Protein AF-A0A849VDN9-F1 (afdb_monomer_lite)

Structure (mmCIF, N/CA/C/O backbone):
data_AF-A0A849VDN9-F1
#
_entry.id   AF-A0A849VDN9-F1
#
loop_
_atom_site.group_PDB
_atom_site.id
_atom_site.type_symbol
_atom_site.label_atom_id
_atom_site.label_alt_id
_atom_site.label_comp_id
_atom_site.label_asym_id
_atom_site.label_entity_id
_atom_site.label_seq_id
_atom_site.pdbx_PDB_ins_code
_atom_site.Cartn_x
_atom_site.Cartn_y
_atom_site.Cartn_z
_atom_site.occupancy
_atom_site.B_iso_or_equiv
_atom_site.auth_seq_id
_atom_site.auth_comp_id
_atom_site.auth_asym_id
_atom_site.auth_atom_id
_atom_site.pdbx_PDB_model_num
ATOM 1 N N . MET A 1 1 ? 54.327 -47.407 23.968 1.00 42.59 1 MET A N 1
ATOM 2 C CA . MET A 1 1 ? 54.719 -46.333 23.031 1.00 42.59 1 MET A CA 1
ATOM 3 C C . MET A 1 1 ? 53.470 -45.973 22.229 1.00 42.59 1 MET A C 1
ATOM 5 O O . MET A 1 1 ? 53.113 -46.709 21.326 1.00 42.59 1 MET A O 1
ATOM 9 N N . ASN A 1 2 ? 52.718 -44.958 22.672 1.00 39.94 2 ASN A N 1
ATOM 10 C CA . ASN A 1 2 ? 51.390 -44.615 22.137 1.00 39.94 2 ASN A CA 1
ATOM 11 C C . ASN A 1 2 ? 51.503 -43.419 21.188 1.00 39.94 2 ASN A C 1
ATOM 13 O O . ASN A 1 2 ? 51.846 -42.321 21.622 1.00 39.94 2 ASN A O 1
ATOM 17 N N . ILE A 1 3 ? 51.208 -43.637 19.907 1.00 46.94 3 ILE A N 1
ATOM 18 C CA . ILE A 1 3 ? 51.196 -42.599 18.874 1.00 46.94 3 ILE A CA 1
ATOM 19 C C . ILE A 1 3 ? 49.812 -41.941 18.884 1.00 46.94 3 ILE A C 1
ATOM 21 O O . ILE A 1 3 ? 48.815 -42.566 18.531 1.00 46.94 3 ILE A O 1
ATOM 25 N N . ARG A 1 4 ? 49.747 -40.677 19.315 1.00 49.25 4 ARG A N 1
ATOM 26 C CA . ARG A 1 4 ? 48.563 -39.824 19.158 1.00 49.25 4 ARG A CA 1
ATOM 27 C C . ARG A 1 4 ? 48.508 -39.333 17.709 1.00 49.25 4 ARG A C 1
ATOM 29 O O . ARG A 1 4 ? 49.384 -38.583 17.291 1.00 49.25 4 ARG A O 1
ATOM 36 N N . GLN A 1 5 ? 47.493 -39.750 16.958 1.00 55.81 5 GLN A N 1
ATOM 37 C CA . GLN A 1 5 ? 47.165 -39.163 15.658 1.00 55.81 5 GLN A CA 1
ATOM 38 C C . GLN A 1 5 ? 46.304 -37.914 15.872 1.00 55.81 5 GLN A C 1
ATOM 40 O O . GLN A 1 5 ? 45.189 -37.995 16.385 1.00 55.81 5 GLN A O 1
ATOM 45 N N . SER A 1 6 ? 46.839 -36.757 15.490 1.00 57.94 6 SER A N 1
ATOM 46 C CA . SER A 1 6 ? 46.113 -35.490 15.444 1.00 57.94 6 SER A CA 1
ATOM 47 C C . SER A 1 6 ? 45.430 -35.353 14.084 1.00 57.94 6 SER A C 1
ATOM 49 O O . SER A 1 6 ? 46.104 -35.283 13.059 1.00 57.94 6 SER A O 1
ATOM 51 N N . PHE A 1 7 ? 44.097 -35.304 14.072 1.00 49.78 7 PHE A N 1
ATOM 52 C CA . PHE A 1 7 ? 43.310 -34.951 12.890 1.00 49.78 7 PHE A CA 1
ATOM 53 C C . PHE A 1 7 ? 43.297 -33.428 12.718 1.00 49.78 7 PHE A C 1
ATOM 55 O O . PHE A 1 7 ? 42.770 -32.705 13.562 1.00 49.78 7 PHE A O 1
ATOM 62 N N . ILE A 1 8 ? 43.875 -32.946 11.618 1.00 52.31 8 ILE A N 1
ATOM 63 C CA . ILE A 1 8 ? 43.758 -31.554 11.178 1.00 52.31 8 ILE A CA 1
ATOM 64 C C . ILE A 1 8 ? 42.469 -31.447 10.360 1.00 52.31 8 ILE A C 1
ATOM 66 O O . ILE A 1 8 ? 42.372 -31.998 9.266 1.00 52.31 8 ILE A O 1
ATOM 70 N N . TRP A 1 9 ? 41.474 -30.743 10.896 1.00 45.19 9 TRP A N 1
ATOM 71 C CA . TRP A 1 9 ? 40.291 -30.334 10.144 1.00 45.19 9 TRP A CA 1
ATOM 72 C C . TRP A 1 9 ? 40.662 -29.146 9.254 1.00 45.19 9 TRP A C 1
ATOM 74 O O . TRP A 1 9 ? 40.841 -28.032 9.739 1.00 45.19 9 TRP A O 1
ATOM 84 N N . ALA A 1 10 ? 40.797 -29.386 7.951 1.00 48.88 10 ALA A N 1
ATOM 85 C CA . ALA A 1 10 ? 40.866 -28.320 6.962 1.00 48.88 10 ALA A CA 1
ATOM 86 C C . ALA A 1 10 ? 39.441 -27.828 6.673 1.00 48.88 10 ALA A C 1
ATOM 88 O O . ALA A 1 10 ? 38.660 -28.496 5.995 1.00 48.88 10 ALA A O 1
ATOM 89 N N . SER A 1 11 ? 39.085 -26.666 7.213 1.00 50.56 11 SER A N 1
ATOM 90 C CA . SER A 1 11 ? 37.854 -25.960 6.869 1.00 50.56 11 SER A CA 1
ATOM 91 C C . SER A 1 11 ? 37.974 -25.435 5.437 1.00 50.56 11 SER A C 1
ATOM 93 O O . SER A 1 11 ? 38.675 -24.459 5.175 1.00 50.56 11 SER A O 1
ATOM 95 N N . VAL A 1 12 ? 37.292 -26.085 4.493 1.00 50.41 12 VAL A N 1
ATOM 96 C CA . VAL A 1 12 ? 37.081 -25.544 3.147 1.00 50.41 12 VAL A CA 1
ATOM 97 C C . VAL A 1 12 ? 36.100 -24.382 3.282 1.00 50.41 12 VAL A C 1
ATOM 99 O O . VAL A 1 12 ? 34.893 -24.579 3.415 1.00 50.41 12 VAL A O 1
ATOM 102 N N . GLY A 1 13 ? 36.628 -23.160 3.315 1.00 42.78 13 GLY A N 1
ATOM 103 C CA . GLY A 1 13 ? 35.824 -21.947 3.245 1.00 42.78 13 GLY A CA 1
ATOM 104 C C . GLY A 1 13 ? 35.132 -21.871 1.887 1.00 42.78 13 GLY A C 1
ATOM 105 O O . GLY A 1 13 ? 35.769 -21.588 0.876 1.00 42.78 13 GLY A O 1
ATOM 106 N N . LEU A 1 14 ? 33.826 -22.131 1.861 1.00 44.81 14 LEU A N 1
ATOM 107 C CA . LEU A 1 14 ? 32.970 -21.775 0.737 1.00 44.81 14 LEU A CA 1
ATOM 108 C C . LEU A 1 14 ? 32.924 -20.246 0.666 1.00 44.81 14 LEU A C 1
ATOM 110 O O . LEU A 1 14 ? 32.241 -19.595 1.457 1.00 44.81 14 LEU A O 1
ATOM 114 N N . PHE A 1 15 ? 33.677 -19.664 -0.265 1.00 43.03 15 PHE A N 1
ATOM 115 C CA . PHE A 1 15 ? 33.531 -18.259 -0.614 1.00 43.03 15 PHE A CA 1
ATOM 116 C C . PHE A 1 15 ? 32.153 -18.074 -1.252 1.00 43.03 15 PHE A C 1
ATOM 118 O O . PHE A 1 15 ? 31.950 -18.378 -2.425 1.00 43.03 15 PHE A O 1
ATOM 125 N N . ALA A 1 16 ? 31.190 -17.587 -0.470 1.00 44.16 16 ALA A N 1
ATOM 126 C CA . ALA A 1 16 ? 29.968 -17.024 -1.017 1.00 44.16 16 ALA A CA 1
ATOM 127 C C . ALA A 1 16 ? 30.370 -15.817 -1.873 1.00 44.16 16 ALA A C 1
ATOM 129 O O . ALA A 1 16 ? 30.804 -14.788 -1.342 1.00 44.16 16 ALA A O 1
ATOM 130 N N . SER A 1 17 ? 30.270 -15.954 -3.195 1.00 39.47 17 SER A N 1
ATOM 131 C CA . SER A 1 17 ? 30.420 -14.846 -4.131 1.00 39.47 17 SER A CA 1
ATOM 132 C C . SER A 1 17 ? 29.378 -13.788 -3.777 1.00 39.47 17 SER A C 1
ATOM 134 O O . SER A 1 17 ? 28.195 -13.937 -4.083 1.00 39.47 17 SER A O 1
ATOM 136 N N . HIS A 1 18 ? 29.810 -12.740 -3.077 1.00 45.19 18 HIS A N 1
ATOM 137 C CA . HIS A 1 18 ? 29.009 -11.548 -2.859 1.00 45.19 18 HIS A CA 1
ATOM 138 C C . HIS A 1 18 ? 28.914 -10.848 -4.205 1.00 45.19 18 HIS A C 1
ATOM 140 O O . HIS A 1 18 ? 29.841 -10.161 -4.630 1.00 45.19 18 HIS A O 1
ATOM 146 N N . VAL A 1 19 ? 27.823 -11.102 -4.915 1.00 48.44 19 VAL A N 1
ATOM 147 C CA . VAL A 1 19 ? 27.573 -10.444 -6.186 1.00 48.44 19 VAL A CA 1
ATOM 148 C C . VAL A 1 19 ? 27.257 -8.979 -5.881 1.00 48.44 19 VAL A C 1
ATOM 150 O O . VAL A 1 19 ? 26.391 -8.666 -5.063 1.00 48.44 19 VAL A O 1
ATOM 153 N N . GLN A 1 20 ? 28.079 -8.088 -6.429 1.00 55.72 20 GLN A N 1
ATOM 154 C CA . GLN A 1 20 ? 28.068 -6.669 -6.098 1.00 55.72 20 GLN A CA 1
ATOM 155 C C . GLN A 1 20 ? 26.945 -5.948 -6.849 1.00 55.72 20 GLN A C 1
ATOM 157 O O . GLN A 1 20 ? 26.683 -6.233 -8.015 1.00 55.72 20 GLN A O 1
ATOM 162 N N . ALA A 1 21 ? 26.315 -4.982 -6.177 1.00 60.97 21 ALA A N 1
ATOM 163 C CA . ALA A 1 21 ? 25.419 -4.009 -6.789 1.00 60.97 21 ALA A CA 1
ATOM 164 C C . ALA A 1 21 ? 26.068 -3.403 -8.044 1.00 60.97 21 ALA A C 1
ATOM 166 O O . ALA A 1 21 ? 27.155 -2.823 -7.966 1.00 60.97 21 ALA A O 1
ATOM 167 N N . VAL A 1 22 ? 25.407 -3.526 -9.197 1.00 72.88 22 VAL A N 1
ATOM 168 C CA . VAL A 1 22 ? 25.909 -2.953 -10.450 1.00 72.88 22 VAL A CA 1
ATOM 169 C C . VAL A 1 22 ? 25.257 -1.590 -10.641 1.00 72.88 22 VAL A C 1
ATOM 171 O O . VAL A 1 22 ? 24.042 -1.474 -10.812 1.00 72.88 22 VAL A O 1
ATOM 174 N N . ASN A 1 23 ? 26.076 -0.537 -10.623 1.00 84.62 23 ASN A N 1
ATOM 175 C CA . ASN A 1 23 ? 25.610 0.834 -10.841 1.00 84.62 23 ASN A CA 1
ATOM 176 C C . ASN A 1 23 ? 25.197 1.099 -12.296 1.00 84.62 23 ASN A C 1
ATOM 178 O O . ASN A 1 23 ? 24.704 2.187 -12.566 1.00 84.62 23 ASN A O 1
ATOM 182 N N . TYR A 1 24 ? 25.392 0.149 -13.212 1.00 88.00 24 TYR A N 1
ATOM 183 C CA . TYR A 1 24 ? 25.098 0.268 -14.636 1.00 88.00 24 TYR A CA 1
ATOM 184 C C . TYR A 1 24 ? 24.260 -0.918 -15.126 1.00 88.00 24 TYR A C 1
ATOM 186 O O . TYR A 1 24 ? 24.504 -2.050 -14.713 1.00 88.00 24 TYR A O 1
ATOM 194 N N . CYS A 1 25 ? 23.267 -0.662 -15.975 1.00 89.44 25 CYS A N 1
ATOM 195 C CA . CYS A 1 25 ? 22.493 -1.710 -16.630 1.00 89.44 25 CYS A CA 1
ATOM 196 C C . CYS A 1 25 ? 21.833 -1.198 -17.905 1.00 89.44 25 CYS A C 1
ATOM 198 O O . CYS A 1 25 ? 21.067 -0.229 -17.861 1.00 89.44 25 CYS A O 1
ATOM 200 N N . GLY A 1 26 ? 22.114 -1.842 -19.038 1.00 86.75 26 GLY A N 1
ATOM 201 C CA . GLY A 1 26 ? 21.392 -1.591 -20.286 1.00 86.75 26 GLY A CA 1
ATOM 202 C C . GLY A 1 26 ? 21.434 -0.125 -20.704 1.00 86.75 26 GLY A C 1
ATOM 203 O O . GLY A 1 26 ? 20.395 0.443 -21.020 1.00 86.75 26 GLY A O 1
ATOM 204 N N . GLY A 1 27 ? 22.603 0.522 -20.628 1.00 87.31 27 GLY A N 1
ATOM 205 C CA . GLY A 1 27 ? 22.753 1.938 -20.981 1.00 87.31 27 GLY A CA 1
ATOM 206 C C . GLY A 1 27 ? 22.440 2.942 -19.869 1.00 87.31 27 GLY A C 1
ATOM 207 O O . GLY A 1 27 ? 22.569 4.142 -20.104 1.00 87.31 27 GLY A O 1
ATOM 208 N N . GLN A 1 28 ? 22.034 2.497 -18.677 1.00 91.00 28 GLN A N 1
ATOM 209 C CA . GLN A 1 28 ? 21.592 3.374 -17.587 1.00 91.00 28 GLN A CA 1
ATOM 210 C C . GLN A 1 28 ? 22.464 3.263 -16.353 1.00 91.00 28 GLN A C 1
ATOM 212 O O . GLN A 1 28 ? 22.938 2.184 -16.024 1.00 91.00 28 GLN A O 1
ATOM 217 N N . THR A 1 29 ? 22.548 4.359 -15.597 1.00 92.38 29 THR A N 1
ATOM 218 C CA . THR A 1 29 ? 23.199 4.381 -14.283 1.00 92.38 29 THR A CA 1
ATOM 219 C C . THR A 1 29 ? 22.164 4.448 -13.158 1.00 92.38 29 THR A C 1
ATOM 221 O O . THR A 1 29 ? 21.200 5.217 -13.226 1.00 92.38 29 THR A O 1
ATOM 224 N N . SER A 1 30 ? 22.365 3.667 -12.096 1.00 91.94 30 SER A N 1
ATOM 225 C CA . SER A 1 30 ? 21.544 3.679 -10.882 1.00 91.94 30 SER A CA 1
ATOM 226 C C . SER A 1 30 ? 22.411 3.451 -9.644 1.00 91.94 30 SER A C 1
ATOM 228 O O . SER A 1 30 ? 22.720 2.323 -9.270 1.00 91.94 30 SER A O 1
ATOM 230 N N . ILE A 1 31 ? 22.824 4.548 -9.006 1.00 90.94 31 ILE A N 1
ATOM 231 C CA . ILE A 1 31 ? 23.675 4.509 -7.808 1.00 90.94 31 ILE A CA 1
ATOM 232 C C . ILE A 1 31 ? 22.931 3.816 -6.657 1.00 90.94 31 ILE A C 1
ATOM 234 O O . ILE A 1 31 ? 21.794 4.193 -6.350 1.00 90.94 31 ILE A O 1
ATOM 238 N N . ASN A 1 32 ? 23.597 2.877 -5.981 1.00 88.88 32 ASN A N 1
ATOM 239 C CA . ASN A 1 32 ? 23.072 2.094 -4.850 1.00 88.88 32 ASN A CA 1
ATOM 240 C C . ASN A 1 32 ? 21.899 1.168 -5.209 1.00 88.88 32 ASN A C 1
ATOM 242 O O . ASN A 1 32 ? 21.125 0.807 -4.324 1.00 88.88 32 ASN A O 1
ATOM 246 N N . ASN A 1 33 ? 21.738 0.805 -6.485 1.00 91.00 33 ASN A N 1
ATOM 247 C CA . ASN A 1 33 ? 20.727 -0.170 -6.879 1.00 91.00 33 ASN A CA 1
ATOM 248 C C . ASN A 1 33 ? 21.094 -1.550 -6.311 1.00 91.00 33 ASN A C 1
ATOM 250 O O . ASN A 1 33 ? 22.153 -2.068 -6.663 1.00 91.00 33 ASN A O 1
ATOM 254 N N . PRO A 1 34 ? 20.272 -2.150 -5.433 1.00 88.69 34 PRO A N 1
ATOM 255 C CA . PRO A 1 34 ? 20.613 -3.424 -4.805 1.00 88.69 34 PRO A CA 1
ATOM 256 C C . PRO A 1 34 ? 20.388 -4.619 -5.738 1.00 88.69 34 PRO A C 1
ATOM 258 O O . PRO A 1 34 ? 20.764 -5.740 -5.400 1.00 88.69 34 PRO A O 1
ATOM 261 N N . PHE A 1 35 ? 19.744 -4.403 -6.885 1.00 89.00 35 PHE A N 1
ATOM 262 C CA . PHE A 1 35 ? 19.494 -5.442 -7.870 1.00 89.00 35 PHE A CA 1
ATOM 263 C C . PHE A 1 35 ? 20.660 -5.537 -8.846 1.00 89.00 35 PHE A C 1
ATOM 265 O O . PHE A 1 35 ? 21.365 -4.566 -9.111 1.00 89.00 35 PHE A O 1
ATOM 272 N N . GLU A 1 36 ? 20.862 -6.725 -9.393 1.00 88.12 36 GLU A N 1
ATOM 273 C CA . GLU A 1 36 ? 21.875 -6.958 -10.413 1.00 88.12 36 GLU A CA 1
ATOM 274 C C . GLU A 1 36 ? 21.322 -6.672 -11.796 1.00 88.12 36 GLU A C 1
ATOM 276 O O . GLU A 1 36 ? 20.157 -6.952 -12.096 1.00 88.12 36 GLU A O 1
ATOM 281 N N . CYS A 1 37 ? 22.196 -6.162 -12.655 1.00 87.88 37 CYS A N 1
ATOM 282 C CA . CYS A 1 37 ? 21.973 -6.277 -14.078 1.00 87.88 37 CYS A CA 1
ATOM 283 C C . CYS A 1 37 ? 22.303 -7.699 -14.531 1.00 87.88 37 CYS A C 1
ATOM 285 O O . CYS A 1 37 ? 23.127 -8.383 -13.926 1.00 87.88 37 CYS A O 1
ATOM 287 N N . CYS A 1 38 ? 21.678 -8.135 -15.611 1.00 87.06 38 CYS A N 1
ATOM 288 C CA . CYS A 1 38 ? 22.064 -9.352 -16.296 1.00 87.06 38 CYS A CA 1
ATOM 289 C C . CYS A 1 38 ? 22.505 -9.004 -17.720 1.00 87.06 38 CYS A C 1
ATOM 291 O O . CYS A 1 38 ? 22.046 -8.005 -18.268 1.00 87.06 38 CYS A O 1
ATOM 293 N N . THR A 1 39 ? 23.339 -9.853 -18.320 1.00 85.81 39 THR A N 1
ATOM 294 C CA . THR A 1 39 ? 23.756 -9.754 -19.720 1.00 85.81 39 THR A CA 1
ATOM 295 C C . THR A 1 39 ? 23.285 -10.996 -20.475 1.00 85.81 39 THR A C 1
ATOM 297 O O . THR A 1 39 ? 23.663 -12.115 -20.130 1.00 85.81 39 THR A O 1
ATOM 300 N N . SER A 1 40 ? 22.464 -10.812 -21.508 1.00 82.06 40 SER A N 1
ATOM 301 C CA . SER A 1 40 ? 22.040 -11.890 -22.410 1.00 82.06 40 SER A CA 1
ATOM 302 C C . SER A 1 40 ? 23.220 -12.468 -23.206 1.00 82.06 40 SER A C 1
ATOM 304 O O . SER A 1 40 ? 24.284 -11.855 -23.318 1.00 82.06 40 SER A O 1
ATOM 306 N N . ALA A 1 41 ? 23.013 -13.615 -23.863 1.00 78.88 41 ALA A N 1
ATOM 307 C CA . ALA A 1 41 ? 24.022 -14.238 -24.728 1.00 78.88 41 ALA A CA 1
ATOM 308 C C . ALA A 1 41 ? 24.503 -13.331 -25.882 1.00 78.88 41 ALA A C 1
ATOM 310 O O . ALA A 1 41 ? 25.589 -13.540 -26.416 1.00 78.88 41 ALA A O 1
ATOM 311 N N . LYS A 1 42 ? 23.714 -12.315 -26.259 1.00 81.94 42 LYS A N 1
ATOM 312 C CA . LYS A 1 42 ? 24.064 -11.329 -27.294 1.00 81.94 42 LYS A CA 1
ATOM 313 C C . LYS A 1 42 ? 24.768 -10.085 -26.740 1.00 81.94 42 LYS A C 1
ATOM 315 O O . LYS A 1 42 ? 24.949 -9.118 -27.473 1.00 81.94 42 LYS A O 1
ATOM 320 N N . GLY A 1 43 ? 25.142 -10.083 -25.460 1.00 81.88 43 GLY A N 1
ATOM 321 C CA . GLY A 1 43 ? 25.783 -8.938 -24.810 1.00 81.88 43 GLY A CA 1
ATOM 322 C C . GLY A 1 43 ? 24.816 -7.811 -24.437 1.00 81.88 43 GLY A C 1
ATOM 323 O O . GLY A 1 43 ? 25.257 -6.727 -24.071 1.00 81.88 43 GLY A O 1
ATOM 324 N N . VAL A 1 44 ? 23.503 -8.038 -24.539 1.00 83.12 44 VAL A N 1
ATOM 325 C CA . VAL A 1 44 ? 22.483 -7.033 -24.212 1.00 83.12 44 VAL A CA 1
ATOM 326 C C . VAL A 1 44 ? 22.173 -7.094 -22.721 1.00 83.12 44 VAL A C 1
ATOM 328 O O . VAL A 1 44 ? 21.826 -8.159 -22.213 1.00 83.12 44 VAL A O 1
ATOM 331 N N . GLU A 1 45 ? 22.291 -5.961 -22.034 1.00 88.31 45 GLU A N 1
ATOM 332 C CA . GLU A 1 45 ? 22.123 -5.851 -20.586 1.00 88.31 45 GLU A CA 1
ATOM 333 C C . GLU A 1 45 ? 20.712 -5.410 -20.163 1.00 88.31 45 GLU A C 1
ATOM 335 O O . GLU A 1 45 ? 20.175 -4.445 -20.708 1.00 88.31 45 GLU A O 1
ATOM 340 N N . GLY A 1 46 ? 20.126 -6.059 -19.153 1.00 89.38 46 GLY A N 1
ATOM 341 C CA . GLY A 1 46 ? 18.830 -5.669 -18.589 1.00 89.38 46 GLY A CA 1
ATOM 342 C C . GLY A 1 46 ? 18.401 -6.491 -17.369 1.00 89.38 46 GLY A C 1
ATOM 343 O O . GLY A 1 46 ? 18.825 -7.628 -17.180 1.00 89.38 46 GLY A O 1
ATOM 344 N N . ASN A 1 47 ? 17.532 -5.932 -16.521 1.00 91.56 47 ASN A N 1
ATOM 345 C CA . ASN A 1 47 ? 16.823 -6.675 -15.469 1.00 91.56 47 ASN A CA 1
ATOM 346 C C . ASN A 1 47 ? 15.572 -5.900 -15.018 1.00 91.56 47 ASN A C 1
ATOM 348 O O . ASN A 1 47 ? 15.642 -4.695 -14.770 1.00 91.56 47 ASN A O 1
ATOM 352 N N . CYS A 1 48 ? 14.433 -6.583 -14.880 1.00 93.06 48 CYS A N 1
ATOM 353 C CA . CYS A 1 48 ? 13.165 -5.946 -14.524 1.00 93.06 48 CYS A CA 1
ATOM 354 C C . CYS A 1 48 ? 13.205 -5.298 -13.135 1.00 93.06 48 CYS A C 1
ATOM 356 O O . CYS A 1 48 ? 12.797 -4.148 -12.977 1.00 93.06 48 CYS A O 1
ATOM 358 N N . THR A 1 49 ? 13.779 -5.985 -12.146 1.00 93.25 49 THR A N 1
ATOM 359 C CA . THR A 1 49 ? 13.887 -5.481 -10.769 1.00 93.25 49 THR A CA 1
ATOM 360 C C . THR A 1 49 ? 14.847 -4.299 -10.666 1.00 93.25 49 THR A C 1
ATOM 362 O O . THR A 1 49 ? 14.515 -3.294 -10.036 1.00 93.25 49 THR A O 1
ATOM 365 N N . TRP A 1 50 ? 15.987 -4.364 -11.365 1.00 93.19 50 TRP A N 1
ATOM 366 C CA . TRP A 1 50 ? 16.937 -3.253 -11.460 1.00 93.19 50 TRP A CA 1
ATOM 367 C C . TRP A 1 50 ? 16.276 -2.003 -12.035 1.00 93.19 50 TRP A C 1
ATOM 369 O O . TRP A 1 50 ? 16.359 -0.926 -11.435 1.00 93.19 50 TRP A O 1
ATOM 379 N N . PHE A 1 51 ? 15.582 -2.148 -13.165 1.00 94.69 51 PHE A N 1
ATOM 380 C CA . PHE A 1 51 ? 14.971 -1.018 -13.852 1.00 94.69 51 PHE A CA 1
ATOM 381 C C . PHE A 1 51 ? 13.787 -0.443 -13.070 1.00 94.69 51 PHE A C 1
ATOM 383 O O . PHE A 1 51 ? 13.709 0.772 -12.899 1.00 94.69 51 PHE A O 1
ATOM 390 N N . ALA A 1 52 ? 12.916 -1.286 -12.508 1.00 95.06 52 ALA A N 1
ATOM 391 C CA . ALA A 1 52 ? 11.805 -0.830 -11.672 1.00 95.06 52 ALA A CA 1
ATOM 392 C C . ALA A 1 52 ? 12.290 -0.076 -10.422 1.00 95.06 52 ALA A C 1
ATOM 394 O O . ALA A 1 52 ? 11.744 0.979 -10.094 1.00 95.06 52 ALA A O 1
ATOM 395 N N . TRP A 1 53 ? 13.350 -0.558 -9.758 1.00 94.50 53 TRP A N 1
ATOM 396 C CA . TRP A 1 53 ? 13.944 0.144 -8.616 1.00 94.50 53 TRP A CA 1
ATOM 397 C C . TRP A 1 53 ? 14.522 1.500 -9.018 1.00 94.50 53 TRP A C 1
ATOM 399 O O . TRP A 1 53 ? 14.279 2.498 -8.335 1.00 94.50 53 TRP A O 1
ATOM 409 N N . LYS A 1 54 ? 15.247 1.558 -10.146 1.00 94.69 54 LYS A N 1
ATOM 410 C CA . LYS A 1 54 ? 15.764 2.817 -10.697 1.00 94.69 54 LYS A CA 1
ATOM 411 C C . LYS A 1 54 ? 14.623 3.793 -10.968 1.00 94.69 54 LYS A C 1
ATOM 413 O O . LYS A 1 54 ? 14.686 4.927 -10.511 1.00 94.69 54 LYS A O 1
ATOM 418 N N . LYS A 1 55 ? 13.572 3.362 -11.672 1.00 96.19 55 LYS A N 1
ATOM 419 C CA . LYS A 1 55 ? 12.417 4.215 -11.986 1.00 96.19 55 LYS A CA 1
ATOM 420 C C . LYS A 1 55 ? 11.727 4.722 -10.721 1.00 96.19 55 LYS A C 1
ATOM 422 O O . LYS A 1 55 ? 11.439 5.911 -10.651 1.00 96.19 55 LYS A O 1
ATOM 427 N N . ALA A 1 56 ? 11.543 3.874 -9.708 1.00 95.38 56 ALA A N 1
ATOM 428 C CA . ALA A 1 56 ? 11.028 4.302 -8.409 1.00 95.38 56 ALA A CA 1
ATOM 429 C C . ALA A 1 56 ? 11.927 5.373 -7.773 1.00 95.38 56 ALA A C 1
ATOM 431 O O . ALA A 1 56 ? 11.436 6.429 -7.383 1.00 95.38 56 ALA A O 1
ATOM 432 N N . LYS A 1 57 ? 13.247 5.161 -7.738 1.00 95.19 57 LYS A N 1
ATOM 433 C CA . LYS A 1 57 ? 14.193 6.152 -7.211 1.00 95.19 57 LYS A CA 1
ATOM 434 C C . LYS A 1 57 ? 14.158 7.468 -7.993 1.00 95.19 57 LYS A C 1
ATOM 436 O O . LYS A 1 57 ? 14.127 8.522 -7.370 1.00 95.19 57 LYS A O 1
ATOM 441 N N . ASP A 1 58 ? 14.158 7.413 -9.319 1.00 95.38 58 ASP A N 1
ATOM 442 C CA . ASP A 1 58 ? 14.234 8.599 -10.175 1.00 95.38 58 ASP A CA 1
ATOM 443 C C . ASP A 1 58 ? 12.920 9.391 -10.172 1.00 95.38 58 ASP A C 1
ATOM 445 O O . ASP A 1 58 ? 12.941 10.618 -10.111 1.00 95.38 58 ASP A O 1
ATOM 449 N N . VAL A 1 59 ? 11.773 8.706 -10.219 1.00 95.50 59 VAL A N 1
ATOM 450 C CA . VAL A 1 59 ? 10.457 9.357 -10.310 1.00 95.50 59 VAL A CA 1
ATOM 451 C C . VAL A 1 59 ? 9.914 9.728 -8.935 1.00 95.50 59 VAL A C 1
ATOM 453 O O . VAL A 1 59 ? 9.371 10.817 -8.761 1.00 95.50 59 VAL A O 1
ATOM 456 N N . TRP A 1 60 ? 10.058 8.859 -7.932 1.00 96.00 60 TRP A N 1
ATOM 457 C CA . TRP A 1 60 ? 9.622 9.193 -6.577 1.00 96.00 60 TRP A CA 1
ATOM 458 C C . TRP A 1 60 ? 10.664 10.008 -5.818 1.00 96.00 60 TRP A C 1
ATOM 460 O O . TRP A 1 60 ? 10.313 10.642 -4.833 1.00 96.00 60 TRP A O 1
ATOM 470 N N . GLY A 1 61 ? 11.934 10.000 -6.221 1.00 94.81 61 GLY A N 1
ATOM 471 C CA . GLY A 1 61 ? 13.017 10.561 -5.407 1.00 94.81 61 GLY A CA 1
ATOM 472 C C . GLY A 1 61 ? 13.347 9.724 -4.168 1.00 94.81 61 GLY A C 1
ATOM 473 O O . GLY A 1 61 ? 14.164 10.128 -3.343 1.00 94.81 61 GLY A O 1
ATOM 474 N N . HIS A 1 62 ? 12.729 8.548 -4.035 1.00 90.06 62 HIS A N 1
ATOM 475 C CA . HIS A 1 62 ? 12.875 7.655 -2.898 1.00 90.06 62 HIS A CA 1
ATOM 476 C C . HIS A 1 62 ? 13.146 6.235 -3.393 1.00 90.06 62 HIS A C 1
ATOM 478 O O . HIS A 1 62 ? 12.314 5.606 -4.046 1.00 90.06 62 HIS A O 1
ATOM 484 N N . ALA A 1 63 ? 14.311 5.702 -3.034 1.00 87.00 63 ALA A N 1
ATOM 485 C CA . ALA A 1 63 ? 14.671 4.319 -3.313 1.00 87.00 63 ALA A CA 1
ATOM 486 C C . ALA A 1 63 ? 13.770 3.342 -2.547 1.00 87.00 63 ALA A C 1
ATOM 488 O O . ALA A 1 63 ? 13.479 3.539 -1.367 1.00 87.00 63 ALA A O 1
ATOM 489 N N . LEU A 1 64 ? 13.350 2.255 -3.189 1.00 87.94 64 LEU A N 1
ATOM 490 C CA . LEU A 1 64 ? 12.613 1.204 -2.493 1.00 87.94 64 LEU A CA 1
ATOM 491 C C . LEU A 1 64 ? 13.497 0.559 -1.414 1.00 87.94 64 LEU A C 1
ATOM 493 O O . LEU A 1 64 ? 14.590 0.073 -1.707 1.00 87.94 64 LEU A O 1
ATOM 497 N N . GLN A 1 65 ? 13.003 0.548 -0.175 1.00 83.69 65 GLN A N 1
ATOM 498 C CA . GLN A 1 65 ? 13.636 -0.078 0.989 1.00 83.69 65 GLN A CA 1
ATOM 499 C C . GLN A 1 65 ? 13.207 -1.544 1.084 1.00 83.69 65 GLN A C 1
ATOM 501 O O . GLN A 1 65 ? 12.473 -1.948 1.988 1.00 83.69 65 GLN A O 1
ATOM 506 N N . LEU A 1 66 ? 13.625 -2.339 0.103 1.00 73.19 66 LEU A N 1
ATOM 507 C CA . LEU A 1 66 ? 13.425 -3.788 0.100 1.00 73.19 66 LEU A CA 1
ATOM 508 C C . LEU A 1 66 ? 14.644 -4.421 0.780 1.00 73.19 66 LEU A C 1
ATOM 510 O O . LEU A 1 66 ? 15.502 -5.008 0.133 1.00 73.19 66 LEU A O 1
ATOM 514 N N . ASN A 1 67 ? 14.748 -4.194 2.094 1.00 58.31 67 ASN A N 1
ATOM 515 C CA . ASN A 1 67 ? 15.962 -4.436 2.886 1.00 58.31 67 ASN A CA 1
ATOM 516 C C . ASN A 1 67 ? 16.343 -5.923 3.014 1.00 58.31 67 ASN A C 1
ATOM 518 O O . ASN A 1 67 ? 17.474 -6.224 3.369 1.00 58.31 67 ASN A O 1
ATOM 522 N N . ASP A 1 68 ? 15.430 -6.834 2.672 1.00 54.00 68 ASP A N 1
ATOM 523 C CA . ASP A 1 68 ? 15.617 -8.277 2.777 1.00 54.00 68 ASP A CA 1
ATOM 524 C C . ASP A 1 68 ? 15.201 -8.935 1.463 1.00 54.00 68 ASP A C 1
ATOM 526 O O . ASP A 1 68 ? 14.011 -9.077 1.197 1.00 54.00 68 ASP A O 1
ATOM 530 N N . TYR A 1 69 ? 16.186 -9.274 0.632 1.00 57.28 69 TYR A N 1
ATOM 531 C CA . TYR A 1 69 ? 16.113 -10.124 -0.562 1.00 57.28 69 TYR A CA 1
ATOM 532 C C . TYR A 1 69 ? 14.729 -10.668 -0.953 1.00 57.28 69 TYR A C 1
ATOM 534 O O . TYR A 1 69 ? 14.250 -11.688 -0.441 1.00 57.28 69 TYR A O 1
ATOM 542 N N . PRO A 1 70 ? 14.182 -10.110 -2.037 1.00 58.69 70 PRO A N 1
ATOM 543 C CA . PRO A 1 70 ? 14.027 -10.973 -3.186 1.00 58.69 70 PRO A CA 1
ATOM 544 C C . PRO A 1 70 ? 14.568 -10.302 -4.440 1.00 58.69 70 PRO A C 1
ATOM 546 O O . PRO A 1 70 ? 14.016 -9.332 -4.952 1.00 58.69 70 PRO A O 1
ATOM 549 N N . ARG A 1 71 ? 15.605 -10.921 -5.013 1.00 69.06 71 ARG A N 1
ATOM 550 C CA . ARG A 1 71 ? 16.070 -10.651 -6.387 1.00 69.06 71 ARG A CA 1
ATOM 551 C C . ARG A 1 71 ? 14.961 -10.830 -7.431 1.00 69.06 71 ARG A C 1
ATOM 553 O O . ARG A 1 71 ? 15.149 -10.496 -8.591 1.00 69.06 71 ARG A O 1
ATOM 560 N N . HIS A 1 72 ? 13.837 -11.421 -7.036 1.00 84.50 72 HIS A N 1
ATOM 561 C CA . HIS A 1 72 ? 12.772 -11.842 -7.921 1.00 84.50 72 HIS A CA 1
ATOM 562 C C . HIS A 1 72 ? 11.527 -10.991 -7.718 1.00 84.50 72 HIS A C 1
ATOM 564 O O . HIS A 1 72 ? 11.075 -10.758 -6.593 1.00 84.50 72 HIS A O 1
ATOM 570 N N . ALA A 1 73 ? 10.966 -10.575 -8.842 1.00 88.75 73 ALA A N 1
ATOM 571 C CA . ALA A 1 73 ? 9.812 -9.707 -8.939 1.00 88.75 73 ALA A CA 1
ATOM 572 C C . ALA A 1 73 ? 8.560 -10.269 -8.249 1.00 88.75 73 ALA A C 1
ATOM 574 O O . ALA A 1 73 ? 7.828 -9.505 -7.626 1.00 88.75 73 ALA A O 1
ATOM 575 N N . TYR A 1 74 ? 8.343 -11.592 -8.273 1.00 86.69 74 TYR A N 1
ATOM 576 C CA . TYR A 1 74 ? 7.140 -12.213 -7.687 1.00 86.69 74 TYR A CA 1
ATOM 577 C C . TYR A 1 74 ? 6.977 -11.985 -6.176 1.00 86.69 74 TYR A C 1
ATOM 579 O O . TYR A 1 74 ? 5.927 -12.271 -5.617 1.00 86.69 74 TYR A O 1
ATOM 587 N N . ARG A 1 75 ? 8.024 -11.517 -5.485 1.00 86.62 75 ARG A N 1
ATOM 588 C CA . ARG A 1 75 ? 7.976 -11.250 -4.044 1.00 86.62 75 ARG A CA 1
ATOM 589 C C . ARG A 1 75 ? 7.848 -9.768 -3.698 1.00 86.62 75 ARG A C 1
ATOM 591 O O . ARG A 1 75 ? 7.895 -9.426 -2.521 1.00 86.62 75 ARG A O 1
ATOM 598 N N . TRP A 1 76 ? 7.735 -8.874 -4.677 1.00 88.88 76 TRP A N 1
ATOM 599 C CA . TRP A 1 76 ? 7.740 -7.432 -4.412 1.00 88.88 76 TRP A CA 1
ATOM 600 C C . TRP A 1 76 ? 6.474 -6.925 -3.709 1.00 88.88 76 TRP A C 1
ATOM 602 O O . TRP A 1 76 ? 6.504 -5.831 -3.149 1.00 88.88 76 TRP A O 1
ATOM 612 N N . ASP A 1 77 ? 5.399 -7.715 -3.666 1.00 88.62 77 ASP A N 1
ATOM 613 C CA . ASP A 1 77 ? 4.126 -7.397 -3.005 1.00 88.62 77 ASP A CA 1
ATOM 614 C C . ASP A 1 77 ? 3.739 -8.343 -1.856 1.00 88.62 77 ASP A C 1
ATOM 616 O O . ASP A 1 77 ? 2.581 -8.395 -1.423 1.00 88.62 77 ASP A O 1
ATOM 620 N N . VAL A 1 78 ? 4.724 -9.054 -1.299 1.00 86.50 78 VAL A N 1
ATOM 621 C CA . VAL A 1 78 ? 4.514 -9.957 -0.159 1.00 86.50 78 VAL A CA 1
ATOM 622 C C . VAL A 1 78 ? 4.315 -9.206 1.156 1.00 86.50 78 VAL A C 1
ATOM 624 O O . VAL A 1 78 ? 4.744 -8.067 1.352 1.00 86.50 78 VAL A O 1
ATOM 627 N N . ASN A 1 79 ? 3.714 -9.910 2.114 1.00 86.56 79 ASN A N 1
ATOM 628 C CA . ASN A 1 79 ? 3.365 -9.385 3.431 1.00 86.56 79 ASN A CA 1
ATOM 629 C C . ASN A 1 79 ? 4.544 -8.769 4.204 1.00 86.56 79 ASN A C 1
ATOM 631 O O . ASN A 1 79 ? 4.331 -7.837 4.972 1.00 86.56 79 ASN A O 1
ATOM 635 N N . THR A 1 80 ? 5.784 -9.217 3.974 1.00 84.25 80 THR A N 1
ATOM 636 C CA . THR A 1 80 ? 6.984 -8.666 4.629 1.00 84.25 80 THR A CA 1
ATOM 637 C C . THR A 1 80 ? 7.186 -7.171 4.358 1.00 84.25 80 THR A C 1
ATOM 639 O O . THR A 1 80 ? 7.767 -6.490 5.205 1.00 84.25 80 THR A O 1
ATOM 642 N N . TYR A 1 81 ? 6.686 -6.639 3.241 1.00 86.12 81 TYR A N 1
ATOM 643 C CA . TYR A 1 81 ? 6.802 -5.215 2.903 1.00 86.12 81 TYR A CA 1
ATOM 644 C C . TYR A 1 81 ? 5.574 -4.389 3.258 1.00 86.12 81 TYR A C 1
ATOM 646 O O . TYR A 1 81 ? 5.654 -3.162 3.264 1.00 86.12 81 TYR A O 1
ATOM 654 N N . LYS A 1 82 ? 4.457 -5.042 3.581 1.00 89.62 82 LYS A N 1
ATOM 655 C CA . LYS A 1 82 ? 3.241 -4.391 4.073 1.00 89.62 82 LYS A CA 1
ATOM 656 C C . LYS A 1 82 ? 3.383 -4.089 5.565 1.00 89.62 82 LYS A C 1
ATOM 658 O O . LYS A 1 82 ? 4.217 -4.674 6.258 1.00 89.62 82 LYS A O 1
ATOM 663 N N . ALA A 1 83 ? 2.551 -3.186 6.079 1.00 90.81 83 ALA A N 1
ATOM 664 C CA . ALA A 1 83 ? 2.494 -2.892 7.511 1.00 90.81 83 ALA A CA 1
ATOM 665 C C . ALA A 1 83 ? 1.710 -3.986 8.257 1.00 90.81 83 ALA A C 1
ATOM 667 O O . ALA A 1 83 ? 0.638 -3.737 8.797 1.00 90.81 83 ALA A O 1
ATOM 668 N N . ILE A 1 84 ? 2.217 -5.218 8.205 1.00 93.19 84 ILE A N 1
ATOM 669 C CA . ILE A 1 84 ? 1.639 -6.400 8.846 1.00 93.19 84 ILE A CA 1
ATOM 670 C C . ILE A 1 84 ? 2.447 -6.703 10.094 1.00 93.19 84 ILE A C 1
ATOM 672 O O . ILE A 1 84 ? 3.625 -7.046 9.989 1.00 93.19 84 ILE A O 1
ATOM 676 N N . ASN A 1 85 ? 1.823 -6.553 11.259 1.00 93.88 85 ASN A N 1
ATOM 677 C CA . ASN A 1 85 ? 2.478 -6.642 12.562 1.00 93.88 85 ASN A CA 1
ATOM 678 C C . ASN A 1 85 ? 3.714 -5.728 12.667 1.00 93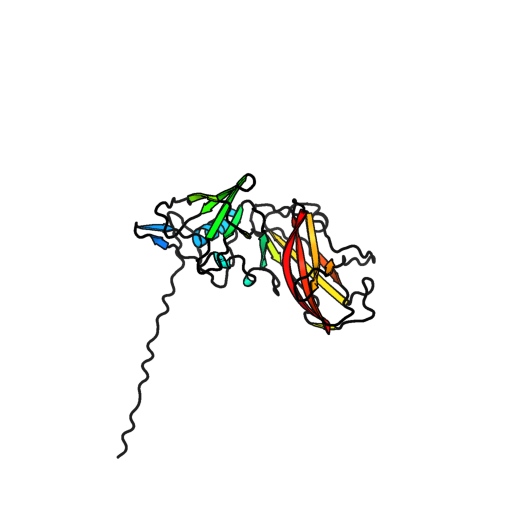.88 85 ASN A C 1
ATOM 680 O O . ASN A 1 85 ? 4.729 -6.074 13.270 1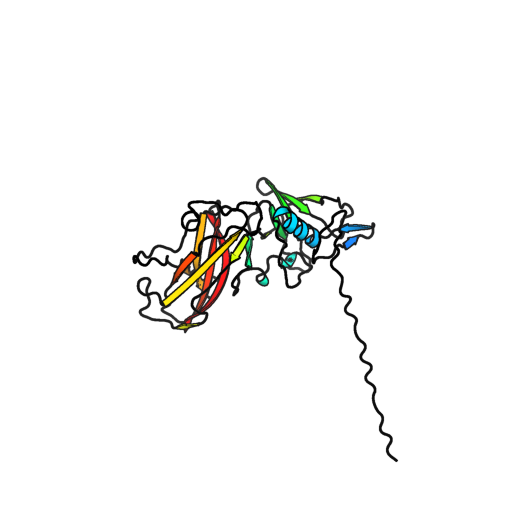.00 93.88 85 ASN A O 1
ATOM 684 N N . LYS A 1 86 ? 3.653 -4.568 11.996 1.00 92.06 86 LYS A N 1
ATOM 685 C CA . LYS A 1 86 ? 4.752 -3.609 11.825 1.00 92.06 86 LYS A CA 1
ATOM 686 C C . LYS A 1 86 ? 4.226 -2.184 11.872 1.00 92.06 86 LYS A C 1
ATOM 688 O O . LYS A 1 86 ? 3.132 -1.893 11.400 1.00 92.06 86 LYS A O 1
ATOM 693 N N . THR A 1 87 ? 5.062 -1.274 12.357 1.00 92.69 87 THR A N 1
ATOM 694 C CA . THR A 1 87 ? 4.736 0.156 12.451 1.00 92.69 87 THR A CA 1
ATOM 695 C C . THR A 1 87 ? 4.689 0.861 11.094 1.00 92.69 87 THR A C 1
ATOM 697 O O . THR A 1 87 ? 4.116 1.943 10.988 1.00 92.69 87 THR A O 1
ATOM 700 N N . SER A 1 88 ? 5.288 0.281 10.048 1.00 94.12 88 SER A N 1
ATOM 701 C CA . SER A 1 88 ? 5.287 0.852 8.701 1.00 94.12 88 SER A CA 1
ATOM 702 C C . SER A 1 88 ? 5.378 -0.210 7.609 1.00 94.12 88 SER A C 1
ATOM 704 O O . SER A 1 88 ? 5.829 -1.330 7.849 1.00 94.12 88 SER A O 1
ATOM 706 N N . GLY A 1 89 ? 4.989 0.164 6.391 1.00 93.88 89 GLY A N 1
ATOM 707 C CA . GLY A 1 89 ? 5.052 -0.705 5.216 1.00 93.88 89 GLY A CA 1
ATOM 708 C C . GLY A 1 89 ? 4.515 -0.023 3.964 1.00 93.88 89 GLY A C 1
ATOM 709 O O . GLY A 1 89 ? 3.873 1.020 4.054 1.00 93.88 89 GLY A O 1
ATOM 710 N N . TYR A 1 90 ? 4.829 -0.574 2.801 1.00 94.88 90 TYR A N 1
ATOM 711 C CA . TYR A 1 90 ? 4.376 -0.085 1.506 1.00 94.88 90 TYR A CA 1
ATOM 712 C C . TYR A 1 90 ? 2.904 -0.396 1.247 1.00 94.88 90 TYR A C 1
ATOM 714 O O . TYR A 1 90 ? 2.367 -1.399 1.723 1.00 94.88 90 TYR A O 1
ATOM 722 N N . ILE A 1 91 ? 2.269 0.486 0.475 1.00 95.56 91 ILE A N 1
ATOM 723 C CA . ILE A 1 91 ? 0.883 0.343 0.039 1.00 95.56 91 ILE A CA 1
ATOM 724 C C . ILE A 1 91 ? 0.856 -0.198 -1.388 1.00 95.56 91 ILE A C 1
ATOM 726 O O . ILE A 1 91 ? 1.561 0.293 -2.271 1.00 95.56 91 ILE A O 1
ATOM 730 N N . TYR A 1 92 ? -0.004 -1.189 -1.598 1.00 95.19 92 TYR A N 1
ATOM 731 C CA . TYR A 1 92 ? -0.228 -1.848 -2.878 1.00 95.19 92 TYR A CA 1
ATOM 732 C C . TYR A 1 92 ? -1.695 -1.709 -3.264 1.00 95.19 92 TYR A C 1
ATOM 734 O O . TYR A 1 92 ? -2.556 -1.743 -2.386 1.00 95.19 92 TYR A O 1
ATOM 742 N N . ARG A 1 93 ? -1.994 -1.599 -4.558 1.00 94.62 93 ARG A N 1
ATOM 743 C CA . ARG A 1 93 ? -3.362 -1.688 -5.094 1.00 94.62 93 ARG A CA 1
ATOM 744 C C . ARG A 1 93 ? -3.483 -2.868 -6.046 1.00 94.62 93 ARG A C 1
ATOM 746 O O . ARG A 1 93 ? -2.502 -3.253 -6.667 1.00 94.62 93 ARG A O 1
ATOM 753 N N . SER A 1 94 ? -4.693 -3.398 -6.193 1.00 94.38 94 SER A N 1
ATOM 754 C CA . SER A 1 94 ? -5.051 -4.331 -7.272 1.00 94.38 94 SER A CA 1
ATOM 755 C C . SER A 1 94 ? -5.482 -3.611 -8.555 1.00 94.38 94 SER A C 1
ATOM 757 O O . SER A 1 94 ? -5.522 -4.219 -9.618 1.00 94.38 94 SER A O 1
ATOM 759 N N . THR A 1 95 ? -5.795 -2.315 -8.470 1.00 94.94 95 THR A N 1
ATOM 760 C CA . THR A 1 95 ? -6.165 -1.479 -9.617 1.00 94.94 95 THR A CA 1
ATOM 761 C C . THR A 1 95 ? -4.929 -0.784 -10.191 1.00 94.94 95 THR A C 1
ATOM 763 O O . THR A 1 95 ? -4.170 -0.187 -9.412 1.00 94.94 95 THR A O 1
ATOM 766 N N . PRO A 1 96 ? -4.749 -0.774 -11.526 1.00 95.88 96 PRO A N 1
ATOM 767 C CA . PRO A 1 96 ? -3.660 -0.053 -12.165 1.00 95.88 96 PRO A CA 1
ATOM 768 C C . PRO A 1 96 ? -3.537 1.395 -11.696 1.00 95.88 96 PRO A C 1
ATOM 770 O O . PRO A 1 96 ? -4.533 2.098 -11.527 1.00 95.88 96 PRO A O 1
ATOM 773 N N . THR A 1 97 ? -2.303 1.841 -11.465 1.00 95.19 97 THR A N 1
ATOM 774 C CA . THR A 1 97 ? -2.015 3.199 -10.983 1.00 95.19 97 THR A CA 1
ATOM 775 C C . THR A 1 97 ? -0.813 3.781 -11.730 1.00 95.19 97 THR A C 1
ATOM 777 O O . THR A 1 97 ? 0.204 3.109 -11.882 1.00 95.19 97 THR A O 1
ATOM 780 N N . LEU A 1 98 ? -0.923 5.016 -12.228 1.00 95.62 98 LEU A N 1
ATOM 781 C CA . LEU A 1 98 ? 0.184 5.705 -12.905 1.00 95.62 98 LEU A CA 1
ATOM 782 C C . LEU A 1 98 ? 1.357 5.927 -11.949 1.00 95.62 98 LEU A C 1
ATOM 784 O O . LEU A 1 98 ? 1.149 6.120 -10.751 1.00 95.62 98 LEU A O 1
ATOM 788 N N . ASN A 1 99 ? 2.581 5.942 -12.485 1.00 96.12 99 ASN A N 1
ATOM 789 C CA . ASN A 1 99 ? 3.806 6.152 -11.705 1.00 96.12 99 ASN A CA 1
ATOM 790 C C . ASN A 1 99 ? 3.943 5.167 -10.534 1.00 96.12 99 ASN A C 1
ATOM 792 O O . ASN A 1 99 ? 4.405 5.525 -9.448 1.00 96.12 99 ASN A O 1
ATOM 796 N N . SER A 1 100 ? 3.508 3.929 -10.766 1.00 96.88 100 SER A N 1
ATOM 797 C CA . SER A 1 100 ? 3.632 2.811 -9.838 1.00 96.88 100 SER A CA 1
ATOM 798 C C . SER A 1 100 ? 4.520 1.718 -10.422 1.00 96.88 100 SER A C 1
ATOM 800 O O . SER A 1 100 ? 4.751 1.662 -11.636 1.00 96.88 100 SER A O 1
ATOM 802 N N . VAL A 1 101 ? 5.002 0.830 -9.554 1.00 96.81 101 VAL A N 1
ATOM 803 C CA . VAL A 1 101 ? 5.617 -0.422 -10.000 1.00 96.81 101 VAL A CA 1
ATOM 804 C C . VAL A 1 101 ? 4.507 -1.460 -10.131 1.00 96.81 101 VAL A C 1
ATOM 806 O O . VAL A 1 101 ? 3.932 -1.880 -9.127 1.00 96.81 101 VAL A O 1
ATOM 809 N N . ALA A 1 102 ? 4.208 -1.865 -11.361 1.00 97.00 102 ALA A N 1
ATOM 810 C CA . ALA A 1 102 ? 3.341 -2.996 -11.643 1.00 97.00 102 ALA A CA 1
ATOM 811 C C . ALA A 1 102 ? 4.095 -4.298 -11.375 1.00 97.00 102 ALA A C 1
ATOM 813 O O . ALA A 1 102 ? 5.252 -4.446 -11.771 1.00 97.00 102 ALA A O 1
ATOM 814 N N . ILE A 1 103 ? 3.439 -5.230 -10.697 1.00 95.19 103 ILE A N 1
ATOM 815 C CA . ILE A 1 103 ? 4.005 -6.486 -10.220 1.00 95.19 103 ILE A CA 1
ATOM 816 C C . ILE A 1 103 ? 3.138 -7.620 -10.758 1.00 95.19 103 ILE A C 1
ATOM 818 O O . ILE A 1 103 ? 1.907 -7.573 -10.701 1.00 95.19 103 ILE A O 1
ATOM 822 N N . GLN A 1 104 ? 3.801 -8.611 -11.343 1.00 92.69 104 GLN A N 1
ATOM 823 C CA . GLN A 1 104 ? 3.213 -9.878 -11.734 1.00 92.69 104 GLN A CA 1
ATOM 824 C C . GLN A 1 104 ? 3.703 -10.927 -10.743 1.00 92.69 104 GLN A C 1
ATOM 826 O O . GLN A 1 104 ? 4.839 -11.411 -10.832 1.00 92.69 104 GLN A O 1
ATOM 831 N N . ASP A 1 105 ? 2.828 -11.288 -9.812 1.00 83.12 105 ASP A N 1
ATOM 832 C CA . ASP A 1 105 ? 3.071 -12.425 -8.935 1.00 83.12 105 ASP A CA 1
ATOM 833 C C . ASP A 1 105 ? 2.890 -13.730 -9.732 1.00 83.12 105 ASP A C 1
ATOM 835 O O . ASP A 1 105 ? 1.808 -14.025 -10.242 1.00 83.12 105 ASP A O 1
ATOM 839 N N . SER A 1 106 ? 3.965 -14.508 -9.864 1.00 74.88 106 SER A N 1
ATOM 840 C CA . SER A 1 106 ? 3.946 -15.832 -10.483 1.00 74.88 106 SER A CA 1
ATOM 841 C C . SER A 1 106 ? 4.484 -16.867 -9.499 1.00 74.88 106 SER A C 1
ATOM 843 O O . SER A 1 106 ? 5.666 -17.210 -9.511 1.00 74.88 106 SER A O 1
ATOM 845 N N . ARG A 1 107 ? 3.596 -17.420 -8.669 1.00 65.06 107 ARG A N 1
ATOM 846 C CA . ARG A 1 107 ? 3.948 -18.383 -7.607 1.00 65.06 107 ARG A CA 1
ATOM 847 C C . ARG A 1 107 ? 4.328 -19.786 -8.097 1.00 65.06 107 ARG A C 1
ATOM 849 O O . ARG A 1 107 ? 4.777 -20.602 -7.299 1.00 65.06 107 ARG A O 1
ATOM 856 N N . ASN A 1 108 ? 4.216 -20.061 -9.397 1.00 64.50 108 ASN A N 1
ATOM 857 C CA . ASN A 1 108 ? 4.454 -21.382 -9.992 1.00 64.50 108 ASN A CA 1
ATOM 858 C C . ASN A 1 108 ? 5.870 -21.522 -10.583 1.00 64.50 108 ASN A C 1
ATOM 860 O O . ASN A 1 108 ? 6.034 -21.920 -11.732 1.00 64.50 108 ASN A O 1
ATOM 864 N N . GLY A 1 109 ? 6.901 -21.157 -9.813 1.00 62.94 109 GLY A N 1
ATOM 865 C CA . GLY A 1 109 ? 8.307 -21.385 -10.187 1.00 62.94 109 GLY A CA 1
ATOM 866 C C . GLY A 1 109 ? 8.918 -20.396 -11.190 1.00 62.94 109 GLY A C 1
ATOM 867 O O . GLY A 1 109 ? 10.057 -20.593 -11.600 1.00 62.94 109 GLY A O 1
ATOM 868 N N . SER A 1 110 ? 8.209 -19.326 -11.564 1.00 79.75 110 SER A N 1
ATOM 869 C CA . SER A 1 110 ? 8.771 -18.225 -12.362 1.00 79.75 110 SER A CA 1
ATOM 870 C C . SER A 1 110 ? 9.308 -17.108 -11.460 1.00 79.75 110 SER A C 1
ATOM 872 O O . SER A 1 110 ? 8.897 -16.957 -10.310 1.00 79.75 110 SER A O 1
ATOM 874 N N . LEU A 1 111 ? 10.245 -16.310 -11.979 1.00 85.50 111 LEU A N 1
ATOM 875 C CA . LEU A 1 111 ? 10.855 -15.188 -11.256 1.00 85.50 111 LEU A CA 1
ATOM 876 C C . LEU A 1 111 ? 9.892 -13.996 -11.071 1.00 85.50 111 LEU A C 1
ATOM 878 O O . LEU A 1 111 ? 10.248 -13.014 -10.411 1.00 85.50 111 LEU A O 1
ATOM 882 N N . GLY A 1 112 ? 8.669 -14.098 -11.603 1.00 90.94 112 GLY A N 1
ATOM 883 C CA . GLY A 1 112 ? 7.715 -12.999 -11.706 1.00 90.94 112 GLY A CA 1
ATOM 884 C C . GLY A 1 112 ? 8.208 -11.918 -12.656 1.00 90.94 112 GLY A C 1
ATOM 885 O O . GLY A 1 112 ? 9.232 -12.069 -13.324 1.00 90.94 112 GLY A O 1
ATOM 886 N N . HIS A 1 113 ? 7.493 -10.799 -12.685 1.00 93.75 113 HIS A N 1
ATOM 887 C CA . HIS A 1 113 ? 7.908 -9.645 -13.474 1.00 93.75 113 HIS A CA 1
ATOM 888 C C . HIS A 1 113 ? 7.509 -8.334 -12.806 1.00 93.75 113 HIS A C 1
ATOM 890 O O . HIS A 1 113 ? 6.495 -8.273 -12.111 1.00 93.75 113 HIS A O 1
ATOM 896 N N . VAL A 1 114 ? 8.316 -7.294 -12.998 1.00 94.81 114 VAL A N 1
ATOM 897 C CA . VAL A 1 114 ? 7.977 -5.934 -12.573 1.00 94.81 114 VAL A CA 1
ATOM 898 C C . VAL A 1 114 ? 8.241 -4.944 -13.694 1.00 94.81 114 VAL A C 1
ATOM 900 O O . VAL A 1 114 ? 9.212 -5.074 -14.438 1.00 94.81 114 VAL A O 1
ATOM 903 N N . ALA A 1 115 ? 7.390 -3.933 -13.789 1.00 96.69 115 ALA A N 1
ATOM 904 C CA . ALA A 1 115 ? 7.526 -2.863 -14.765 1.00 96.69 115 ALA A CA 1
ATOM 905 C C . ALA A 1 115 ? 7.022 -1.538 -14.191 1.00 96.69 115 ALA A C 1
ATOM 907 O O . ALA A 1 115 ? 6.256 -1.508 -13.227 1.00 96.69 115 ALA A O 1
ATOM 908 N N . TRP A 1 116 ? 7.450 -0.427 -14.777 1.00 97.44 116 TRP A N 1
ATOM 909 C CA . TRP A 1 116 ? 6.999 0.902 -14.383 1.00 97.44 116 TRP A CA 1
ATOM 910 C C . TRP A 1 116 ? 5.786 1.335 -15.205 1.00 97.44 116 TRP A C 1
ATOM 912 O O . TRP A 1 116 ? 5.880 1.386 -16.427 1.00 97.44 116 TRP A O 1
ATOM 922 N N . VAL A 1 117 ? 4.668 1.693 -14.571 1.00 97.88 117 VAL A N 1
ATOM 923 C CA . VAL A 1 117 ? 3.453 2.130 -15.286 1.00 97.88 117 VAL A CA 1
ATOM 924 C C . VAL A 1 117 ? 3.595 3.575 -15.765 1.00 97.88 117 VAL A C 1
ATOM 926 O O . VAL A 1 117 ? 3.686 4.492 -14.943 1.00 97.88 117 VAL A O 1
ATOM 929 N N . THR A 1 118 ? 3.567 3.787 -17.083 1.00 97.31 118 THR A N 1
ATOM 930 C CA . THR A 1 118 ? 3.659 5.118 -17.710 1.00 97.31 118 THR A CA 1
ATOM 931 C C . THR A 1 118 ? 2.339 5.624 -18.274 1.00 97.31 118 THR A C 1
ATOM 933 O O . THR A 1 118 ? 2.136 6.835 -18.295 1.00 97.31 118 THR A O 1
ATOM 936 N N . ASN A 1 119 ? 1.435 4.734 -18.689 1.00 97.50 119 ASN A N 1
ATOM 937 C CA . ASN A 1 119 ? 0.102 5.105 -19.162 1.00 97.50 119 ASN A CA 1
ATOM 938 C C . ASN A 1 119 ? -0.952 4.058 -18.775 1.00 97.50 119 ASN A C 1
ATOM 940 O O . ASN A 1 119 ? -0.638 2.872 -18.634 1.00 97.50 119 ASN A O 1
ATOM 944 N N . ILE A 1 120 ? -2.204 4.499 -18.634 1.00 96.81 120 ILE A N 1
ATOM 945 C CA . ILE A 1 120 ? -3.371 3.639 -18.417 1.00 96.81 120 ILE A CA 1
ATOM 946 C C . ILE A 1 120 ? -4.473 4.080 -19.379 1.00 96.81 120 ILE A C 1
ATOM 948 O O . ILE A 1 120 ? -4.947 5.211 -19.289 1.00 96.81 120 ILE A O 1
ATOM 952 N N . ASP A 1 121 ? -4.898 3.172 -20.252 1.00 95.50 121 ASP A N 1
ATOM 953 C CA . ASP A 1 121 ? -6.029 3.353 -21.162 1.00 95.50 121 ASP A CA 1
ATOM 954 C C . ASP A 1 121 ? -7.017 2.190 -20.985 1.00 95.50 121 ASP A C 1
ATOM 956 O O . ASP A 1 121 ? -6.817 1.076 -21.476 1.00 95.50 121 ASP A O 1
ATOM 960 N N . GLY A 1 122 ? -8.057 2.419 -20.180 1.00 91.00 122 GLY A N 1
ATOM 961 C CA . GLY A 1 122 ? -8.995 1.375 -19.775 1.00 91.00 122 GLY A CA 1
ATOM 962 C C . GLY A 1 122 ? -8.288 0.215 -19.064 1.00 91.00 122 GLY A C 1
ATOM 963 O O . GLY A 1 122 ? -7.738 0.381 -17.976 1.00 91.00 122 GLY A O 1
ATOM 964 N N . THR A 1 123 ? -8.321 -0.973 -19.671 1.00 88.62 123 THR A N 1
ATOM 965 C CA . THR A 1 123 ? -7.637 -2.180 -19.170 1.00 88.62 123 THR A CA 1
ATOM 966 C C . THR A 1 123 ? -6.223 -2.353 -19.729 1.00 88.62 123 THR A C 1
ATOM 968 O O . THR A 1 123 ? -5.528 -3.292 -19.342 1.00 88.62 123 THR A O 1
ATOM 971 N N . GLN A 1 124 ? -5.807 -1.506 -20.672 1.00 93.75 124 GLN A N 1
ATOM 972 C CA . GLN A 1 124 ? -4.499 -1.574 -21.306 1.00 93.75 124 GLN A CA 1
ATOM 973 C C . GLN A 1 124 ? -3.516 -0.668 -20.565 1.00 93.75 124 GLN A C 1
ATOM 975 O O . GLN A 1 124 ? -3.777 0.511 -20.328 1.00 93.75 124 GLN A O 1
ATOM 980 N N . LEU A 1 125 ? -2.362 -1.221 -20.207 1.00 97.00 125 LEU A N 1
ATOM 981 C CA . LEU A 1 125 ? -1.276 -0.486 -19.569 1.00 97.00 125 LEU A CA 1
ATOM 982 C C . LEU A 1 125 ? -0.158 -0.296 -20.570 1.00 97.00 125 LEU A C 1
ATOM 984 O O . LEU A 1 125 ? 0.215 -1.256 -21.243 1.00 97.00 125 LEU A O 1
ATOM 988 N N . THR A 1 126 ? 0.421 0.896 -20.597 1.00 97.62 126 THR A N 1
ATOM 989 C CA . THR A 1 126 ? 1.756 1.090 -21.157 1.00 97.62 126 THR A CA 1
ATOM 990 C C . THR A 1 126 ? 2.741 1.095 -20.001 1.00 97.62 126 THR A C 1
ATOM 992 O O . THR A 1 126 ? 2.562 1.818 -19.013 1.00 97.62 126 THR A O 1
ATOM 995 N N . VAL A 1 127 ? 3.759 0.246 -20.102 1.00 97.31 127 VAL A N 1
ATOM 996 C CA . VAL A 1 127 ? 4.793 0.092 -19.083 1.00 97.31 127 VAL A CA 1
ATOM 997 C C . VAL A 1 127 ? 6.181 0.266 -19.680 1.00 97.31 127 VAL A C 1
ATOM 999 O O . VAL A 1 127 ? 6.405 -0.074 -20.838 1.00 97.31 127 VAL A O 1
ATOM 1002 N N . GLN A 1 128 ? 7.116 0.757 -18.870 1.00 96.38 128 GLN A N 1
ATOM 1003 C CA . GLN A 1 128 ? 8.546 0.762 -19.165 1.00 96.38 128 GLN A CA 1
ATOM 1004 C C . GLN A 1 128 ? 9.255 -0.306 -18.332 1.00 96.38 128 GLN A C 1
ATOM 1006 O O . GLN A 1 128 ? 9.124 -0.343 -17.105 1.00 96.38 128 GLN A O 1
ATOM 1011 N N . GLU A 1 129 ? 10.036 -1.158 -18.985 1.00 94.69 129 GLU A N 1
ATOM 1012 C CA . GLU A 1 129 ? 10.718 -2.287 -18.348 1.00 94.69 129 GLU A CA 1
ATOM 1013 C C . GLU A 1 129 ? 12.085 -2.581 -18.973 1.00 94.69 129 GLU A C 1
ATOM 1015 O O . GLU A 1 129 ? 12.401 -2.136 -20.072 1.00 94.69 129 GLU A O 1
ATOM 1020 N N . GLN A 1 130 ? 12.888 -3.385 -18.281 1.00 92.75 130 GLN A N 1
ATOM 1021 C CA . GLN A 1 130 ? 14.008 -4.116 -18.874 1.00 92.75 130 GLN A CA 1
ATOM 1022 C C . GLN A 1 130 ? 13.854 -5.603 -18.545 1.00 92.75 130 GLN A C 1
ATOM 1024 O O . GLN A 1 130 ? 13.102 -5.982 -17.648 1.00 92.75 130 GLN A O 1
ATOM 1029 N N . ASN A 1 131 ? 14.563 -6.460 -19.272 1.00 88.88 131 ASN A N 1
ATOM 1030 C CA . ASN A 1 131 ? 14.513 -7.910 -19.114 1.00 88.88 131 ASN A CA 1
ATOM 1031 C C . ASN A 1 131 ? 15.895 -8.516 -19.400 1.00 88.88 131 ASN A C 1
ATOM 1033 O O . ASN A 1 131 ? 16.576 -8.131 -20.343 1.00 88.88 131 ASN A O 1
ATOM 1037 N N . CYS A 1 132 ? 16.281 -9.485 -18.587 1.00 81.44 132 CYS A N 1
ATOM 1038 C CA . CYS A 1 132 ? 17.550 -10.180 -18.689 1.00 81.44 132 CYS A CA 1
ATOM 1039 C C . CYS A 1 132 ? 17.782 -10.865 -20.050 1.00 81.44 132 CYS A C 1
ATOM 1041 O O . CYS A 1 132 ? 18.880 -10.821 -20.598 1.00 81.44 132 CYS A O 1
ATOM 1043 N N . GLU A 1 133 ? 16.739 -11.445 -20.641 1.00 76.44 133 GLU A N 1
ATOM 1044 C CA . GLU A 1 133 ? 16.882 -12.329 -21.811 1.00 76.44 133 GLU A CA 1
ATOM 1045 C C . GLU A 1 133 ? 16.270 -11.752 -23.094 1.00 76.44 133 GLU A C 1
ATOM 1047 O O . GLU A 1 133 ? 16.073 -12.458 -24.079 1.00 76.44 133 GLU A O 1
ATOM 1052 N N . SER A 1 134 ? 15.943 -10.460 -23.102 1.00 77.19 134 SER A N 1
ATOM 1053 C CA . SER A 1 134 ? 15.404 -9.812 -24.300 1.00 77.19 134 SER A CA 1
ATOM 1054 C C . SER A 1 134 ? 16.535 -9.291 -25.179 1.00 77.19 134 SER A C 1
ATOM 1056 O O . SER A 1 134 ? 17.359 -8.497 -24.731 1.00 77.19 134 SER A O 1
ATOM 1058 N N . ASP A 1 135 ? 16.505 -9.673 -26.457 1.00 74.06 135 ASP A N 1
ATOM 1059 C CA . ASP A 1 135 ? 17.439 -9.204 -27.491 1.00 74.06 135 ASP A CA 1
ATOM 1060 C C . ASP A 1 135 ? 17.336 -7.697 -27.771 1.00 74.06 135 ASP A C 1
ATOM 1062 O O . ASP A 1 135 ? 18.243 -7.099 -28.342 1.00 74.06 135 ASP A O 1
ATOM 1066 N N . ASN A 1 136 ? 16.228 -7.080 -27.361 1.00 72.81 136 ASN A N 1
ATOM 1067 C CA . ASN A 1 136 ? 16.009 -5.647 -27.468 1.00 72.81 136 ASN A CA 1
ATOM 1068 C C . ASN A 1 136 ? 16.041 -5.056 -26.060 1.00 72.81 136 ASN A C 1
ATOM 1070 O O . ASN A 1 136 ? 15.084 -5.253 -25.314 1.00 72.81 136 ASN A O 1
ATOM 1074 N N . GLN A 1 137 ? 17.109 -4.344 -25.698 1.00 74.50 137 GLN A N 1
ATOM 1075 C CA . GLN A 1 137 ? 17.131 -3.429 -24.554 1.00 74.50 137 GLN A CA 1
ATOM 1076 C C . GLN A 1 137 ? 17.548 -2.056 -25.052 1.00 74.50 137 GLN A C 1
ATOM 1078 O O . GLN A 1 137 ? 18.583 -1.907 -25.699 1.00 74.50 137 GLN A O 1
ATOM 1083 N N . TYR A 1 138 ? 16.729 -1.052 -24.759 1.00 76.44 138 TYR A N 1
ATOM 1084 C CA . TYR A 1 138 ? 17.068 0.336 -25.035 1.00 76.44 138 TYR A CA 1
ATOM 1085 C C . TYR A 1 138 ? 17.566 0.999 -23.753 1.00 76.44 138 TYR A C 1
ATOM 1087 O O . TYR A 1 138 ? 17.090 0.640 -22.670 1.00 76.44 138 TYR A O 1
ATOM 1095 N N . PRO A 1 139 ? 18.436 2.023 -23.863 1.00 74.50 139 PRO A N 1
ATOM 1096 C CA . PRO A 1 139 ? 18.854 2.819 -22.719 1.00 74.50 139 PRO A CA 1
ATOM 1097 C C . PRO A 1 139 ? 17.672 3.265 -21.865 1.00 74.50 139 PRO A C 1
ATOM 1099 O O . PRO A 1 139 ? 17.705 3.139 -20.657 1.00 74.50 139 PRO A O 1
ATOM 1102 N N . ASN A 1 140 ? 16.567 3.713 -22.450 1.00 79.25 140 ASN A N 1
ATOM 1103 C CA . ASN A 1 140 ? 15.437 4.227 -21.667 1.00 79.25 140 ASN A CA 1
ATOM 1104 C C . ASN A 1 140 ? 14.425 3.150 -21.230 1.00 79.25 140 ASN A C 1
ATOM 1106 O O . ASN A 1 140 ? 13.318 3.488 -20.815 1.00 79.25 140 ASN A O 1
ATOM 1110 N N . GLY A 1 141 ? 14.805 1.872 -21.299 1.00 86.12 141 GLY A N 1
ATOM 1111 C CA . GLY A 1 141 ? 13.894 0.742 -21.143 1.00 86.12 141 GLY A CA 1
ATOM 1112 C C . GLY A 1 141 ? 13.068 0.482 -22.403 1.00 86.12 141 GLY A C 1
ATOM 1113 O O . GLY A 1 141 ? 13.060 1.262 -23.356 1.00 86.12 141 GLY A O 1
ATOM 1114 N N . ILE A 1 142 ? 12.385 -0.654 -22.412 1.00 90.06 142 ILE A N 1
ATOM 1115 C CA . ILE A 1 142 ? 11.434 -1.044 -23.448 1.00 90.06 142 ILE A CA 1
ATOM 1116 C C . ILE A 1 142 ? 10.057 -0.574 -23.011 1.00 90.06 142 ILE A C 1
ATOM 1118 O O . ILE A 1 142 ? 9.624 -0.880 -21.901 1.00 90.06 142 ILE A O 1
ATOM 1122 N N . GLU A 1 143 ? 9.359 0.122 -23.898 1.00 93.62 143 GLU A N 1
ATOM 1123 C CA . GLU A 1 143 ? 7.952 0.430 -23.701 1.00 93.62 143 GLU A CA 1
ATOM 1124 C C . GLU A 1 143 ? 7.083 -0.692 -24.272 1.00 93.62 143 GLU A C 1
ATOM 1126 O O . GLU A 1 143 ? 7.290 -1.133 -25.407 1.00 93.62 143 GLU A O 1
ATOM 1131 N N . ARG A 1 144 ? 6.137 -1.197 -23.477 1.00 92.75 144 ARG A N 1
ATOM 1132 C CA . ARG A 1 144 ? 5.250 -2.293 -23.879 1.00 92.75 144 ARG A CA 1
ATOM 1133 C C . ARG A 1 144 ? 3.831 -2.073 -23.405 1.00 92.75 144 ARG A C 1
ATOM 1135 O O . ARG A 1 144 ? 3.590 -1.540 -22.325 1.00 92.75 144 ARG A O 1
ATOM 1142 N N . ASN A 1 145 ? 2.903 -2.590 -24.196 1.00 95.00 145 ASN A N 1
ATOM 1143 C CA . ASN A 1 145 ? 1.516 -2.724 -23.800 1.00 95.00 145 ASN A CA 1
ATOM 1144 C C . ASN A 1 145 ? 1.324 -4.041 -23.031 1.00 95.00 145 ASN A C 1
ATOM 1146 O O . ASN A 1 145 ? 1.713 -5.103 -23.513 1.00 95.00 145 ASN A O 1
ATOM 1150 N N . SER A 1 146 ? 0.736 -3.976 -21.837 1.00 92.38 146 SER A N 1
ATOM 1151 C CA . SER A 1 146 ? 0.472 -5.134 -20.974 1.00 92.38 146 SER A CA 1
ATOM 1152 C C . SER A 1 146 ? -0.867 -5.007 -20.243 1.00 92.38 146 SER A C 1
ATOM 1154 O O . SER A 1 146 ? -1.381 -3.908 -20.052 1.00 92.38 146 SER A O 1
ATOM 1156 N N . ASN A 1 147 ? -1.437 -6.138 -19.837 1.00 91.06 147 ASN A N 1
ATOM 1157 C CA . ASN A 1 147 ? -2.655 -6.232 -19.028 1.00 91.06 147 ASN A CA 1
ATOM 1158 C C . ASN A 1 147 ? -2.605 -7.381 -17.996 1.00 91.06 147 ASN A C 1
ATOM 1160 O O . ASN A 1 147 ? -3.631 -7.723 -17.417 1.00 91.06 147 ASN A O 1
ATOM 1164 N N . PHE A 1 148 ? -1.435 -7.993 -17.772 1.00 91.06 148 PHE A N 1
ATOM 1165 C CA . PHE A 1 148 ? -1.304 -9.209 -16.951 1.00 91.06 148 PHE A CA 1
ATOM 1166 C C . PHE A 1 148 ? -0.793 -8.961 -15.522 1.00 91.06 148 PHE A C 1
ATOM 1168 O O . PHE A 1 148 ? -0.655 -9.905 -14.744 1.00 91.06 148 PHE A O 1
ATOM 1175 N N . PHE A 1 149 ? -0.466 -7.715 -15.172 1.00 94.56 149 PHE A N 1
ATOM 1176 C CA . PHE A 1 149 ? -0.062 -7.352 -13.814 1.00 94.56 149 PHE A CA 1
ATOM 1177 C C . PHE A 1 149 ? -1.264 -7.398 -12.865 1.00 94.56 149 PHE A C 1
ATOM 1179 O O . PHE A 1 149 ? -2.382 -7.075 -13.260 1.00 94.56 149 PHE A O 1
ATOM 1186 N N . ASN A 1 150 ? -1.034 -7.796 -11.614 1.00 93.06 150 ASN A N 1
ATOM 1187 C CA . ASN A 1 150 ? -2.099 -8.018 -10.629 1.00 93.06 150 ASN A CA 1
ATOM 1188 C C . ASN A 1 150 ? -1.925 -7.208 -9.335 1.00 93.06 150 ASN A C 1
ATOM 1190 O O . ASN A 1 150 ? -2.806 -7.229 -8.474 1.00 93.06 150 ASN A O 1
ATOM 1194 N N . SER A 1 151 ? -0.815 -6.483 -9.200 1.00 95.19 151 SER A N 1
ATOM 1195 C CA . SER A 1 151 ? -0.489 -5.696 -8.015 1.00 95.19 151 SER A CA 1
ATOM 1196 C C . SER A 1 151 ? 0.335 -4.468 -8.397 1.00 95.19 151 SER A C 1
ATOM 1198 O O . SER A 1 151 ? 1.151 -4.519 -9.316 1.00 95.19 151 SER A O 1
ATOM 1200 N N . TYR A 1 152 ? 0.107 -3.348 -7.715 1.00 96.12 152 TYR A N 1
ATOM 1201 C CA . TYR A 1 152 ? 0.704 -2.051 -8.036 1.00 96.12 152 TYR A CA 1
ATOM 1202 C C . TYR A 1 152 ? 1.255 -1.408 -6.772 1.00 96.12 152 TYR A C 1
ATOM 1204 O O . TYR A 1 152 ? 0.497 -0.930 -5.925 1.00 96.12 152 TYR A O 1
ATOM 1212 N N . LEU A 1 153 ? 2.580 -1.404 -6.643 1.00 96.00 153 LEU A N 1
ATOM 1213 C CA . LEU A 1 153 ? 3.300 -0.791 -5.533 1.00 96.00 153 LEU A CA 1
ATOM 1214 C C . LEU A 1 153 ? 3.362 0.724 -5.721 1.00 96.00 153 LEU A C 1
ATOM 1216 O O . LEU A 1 153 ? 3.890 1.226 -6.718 1.00 96.00 153 LEU A O 1
ATOM 1220 N N . LEU A 1 154 ? 2.835 1.444 -4.735 1.00 96.19 154 LEU A N 1
ATOM 1221 C CA . LEU A 1 154 ? 2.740 2.896 -4.757 1.00 96.19 154 LEU A CA 1
ATOM 1222 C C . LEU A 1 154 ? 3.902 3.558 -4.014 1.00 96.19 154 LEU A C 1
ATOM 1224 O O . LEU A 1 154 ? 4.466 3.010 -3.066 1.00 96.19 154 LEU A O 1
ATOM 1228 N N . GLY A 1 155 ? 4.160 4.817 -4.361 1.00 95.75 155 GLY A N 1
ATOM 1229 C CA . GLY A 1 155 ? 5.013 5.739 -3.607 1.00 95.75 155 GLY A CA 1
ATOM 1230 C C . GLY A 1 155 ? 4.363 6.241 -2.309 1.00 95.75 155 GLY A C 1
ATOM 1231 O O . GLY A 1 155 ? 4.529 7.403 -1.942 1.00 95.75 155 GLY A O 1
ATOM 1232 N N . ILE A 1 156 ? 3.609 5.385 -1.616 1.00 95.56 156 ILE A N 1
ATOM 1233 C CA . ILE A 1 156 ? 2.959 5.677 -0.336 1.00 95.56 156 ILE A CA 1
ATOM 1234 C C . ILE A 1 156 ? 3.253 4.549 0.654 1.00 95.56 156 ILE A C 1
ATOM 1236 O O . ILE A 1 156 ? 3.335 3.374 0.282 1.00 95.56 156 ILE A O 1
ATOM 1240 N N . ARG A 1 157 ? 3.377 4.899 1.936 1.00 95.94 157 ARG A N 1
ATOM 1241 C CA . ARG A 1 157 ? 3.558 3.951 3.036 1.00 95.94 157 ARG A CA 1
ATOM 1242 C C . ARG A 1 157 ? 2.571 4.198 4.169 1.00 95.94 157 ARG A C 1
ATOM 1244 O O . ARG A 1 157 ? 2.237 5.341 4.467 1.00 95.94 157 ARG A O 1
ATOM 1251 N N . VAL A 1 158 ? 2.177 3.130 4.851 1.00 96.75 158 VAL A N 1
ATOM 1252 C CA . VAL A 1 158 ? 1.664 3.229 6.221 1.00 96.75 158 VAL A CA 1
ATOM 1253 C C . VAL A 1 158 ? 2.823 3.614 7.138 1.00 96.75 158 VAL A C 1
ATOM 1255 O O . VAL A 1 158 ? 3.943 3.117 6.973 1.00 96.75 158 VAL A O 1
ATOM 1258 N N . GLN A 1 159 ? 2.551 4.487 8.100 1.00 95.69 159 GLN A N 1
ATOM 1259 C CA . GLN A 1 159 ? 3.472 4.894 9.156 1.00 95.69 159 GLN A CA 1
ATOM 1260 C C . GLN A 1 159 ? 2.767 4.940 10.506 1.00 95.69 159 GLN A C 1
ATOM 1262 O O . GLN A 1 159 ? 1.544 5.061 10.568 1.00 95.69 159 GLN A O 1
ATOM 1267 N N . ASP A 1 160 ? 3.557 4.873 11.576 1.00 95.81 160 ASP A N 1
ATOM 1268 C CA . ASP A 1 160 ? 3.101 4.962 12.962 1.00 95.81 160 ASP A CA 1
ATOM 1269 C C . ASP A 1 160 ? 1.879 4.075 13.251 1.00 95.81 160 ASP A C 1
ATOM 1271 O O . ASP A 1 160 ? 0.975 4.486 13.980 1.00 95.81 160 ASP A O 1
ATOM 1275 N N . PHE A 1 161 ? 1.827 2.872 12.657 1.00 97.50 161 PHE A N 1
ATOM 1276 C CA . PHE A 1 161 ? 0.733 1.942 12.914 1.00 97.50 161 PHE A CA 1
ATOM 1277 C C . PHE A 1 161 ? 0.900 1.331 14.301 1.00 97.50 161 PHE A C 1
ATOM 1279 O O . PHE A 1 161 ? 1.646 0.370 14.505 1.00 97.50 161 PHE A O 1
ATOM 1286 N N . TRP A 1 162 ? 0.201 1.937 15.247 1.00 97.50 162 TRP A N 1
ATOM 1287 C CA . TRP A 1 162 ? 0.241 1.629 16.659 1.00 97.50 162 TRP A CA 1
ATOM 1288 C C . TRP A 1 162 ? -1.099 1.058 17.121 1.00 97.50 162 TRP A C 1
ATOM 1290 O O . TRP A 1 162 ? -2.170 1.506 16.709 1.00 97.50 162 TRP A O 1
ATOM 1300 N N . VAL A 1 163 ? -1.019 0.085 18.021 1.00 97.56 163 VAL A N 1
ATOM 1301 C CA . VAL A 1 163 ? -2.144 -0.467 18.776 1.00 97.56 163 VAL A CA 1
ATOM 1302 C C . VAL A 1 163 ? -1.837 -0.340 20.263 1.00 97.56 163 VAL A C 1
ATOM 1304 O O . VAL A 1 163 ? -0.678 -0.482 20.658 1.00 97.56 163 VAL A O 1
ATOM 1307 N N . LYS A 1 164 ? -2.863 -0.108 21.089 1.00 96.06 164 LYS A N 1
ATOM 1308 C CA . LYS A 1 164 ? -2.726 0.036 22.548 1.00 96.06 164 LYS A CA 1
ATOM 1309 C C . LYS A 1 164 ? -1.907 -1.080 23.190 1.00 96.06 164 LYS A C 1
ATOM 1311 O O . LYS A 1 164 ? -1.034 -0.816 24.012 1.00 96.06 164 LYS A O 1
ATOM 1316 N N . ALA A 1 165 ? -2.220 -2.318 22.823 1.00 96.88 165 ALA A N 1
ATOM 1317 C CA . ALA A 1 165 ? -1.496 -3.514 23.223 1.00 96.88 165 ALA A CA 1
ATOM 1318 C C . ALA A 1 165 ? -1.841 -4.674 22.279 1.00 96.88 165 ALA A C 1
ATOM 1320 O O . ALA A 1 165 ? -2.939 -4.730 21.729 1.00 96.88 165 ALA A O 1
ATOM 1321 N N . HIS A 1 166 ? -0.920 -5.627 22.135 1.00 97.50 166 HIS A N 1
ATOM 1322 C CA . HIS A 1 166 ? -1.160 -6.869 21.390 1.00 97.50 166 HIS A CA 1
ATOM 1323 C C . HIS A 1 166 ? -1.912 -7.927 22.200 1.00 97.50 166 HIS A C 1
ATOM 1325 O O . HIS A 1 166 ? -2.459 -8.866 21.631 1.00 97.50 166 HIS A O 1
ATOM 1331 N N . GLN A 1 167 ? -1.939 -7.782 23.522 1.00 97.94 167 GLN A N 1
ATOM 1332 C CA . GLN A 1 167 ? -2.727 -8.605 24.428 1.00 97.94 167 GLN A CA 1
ATOM 1333 C C . GLN A 1 167 ? -3.574 -7.671 25.284 1.00 97.94 167 GLN A C 1
ATOM 1335 O O . GLN A 1 167 ? -3.032 -6.779 25.939 1.00 97.94 167 GLN A O 1
ATOM 1340 N N . ILE A 1 168 ? -4.891 -7.851 25.257 1.00 97.00 168 ILE A N 1
ATOM 1341 C CA . ILE A 1 168 ? -5.831 -7.076 26.072 1.00 97.00 168 ILE A CA 1
ATOM 1342 C C . ILE A 1 168 ? -6.809 -8.004 26.781 1.00 97.00 168 ILE A C 1
ATOM 1344 O O . ILE A 1 168 ? -7.123 -9.080 26.283 1.00 97.00 168 ILE A O 1
ATOM 1348 N N . SER A 1 169 ? -7.324 -7.576 27.928 1.00 97.38 169 SER A N 1
ATOM 1349 C CA . SER A 1 169 ? -8.430 -8.271 28.584 1.00 97.38 169 SER A CA 1
ATOM 1350 C C . SER A 1 169 ? -9.748 -7.913 27.909 1.00 97.38 169 SER A C 1
ATOM 1352 O O . SER A 1 169 ? -10.025 -6.737 27.641 1.00 97.38 169 SER A O 1
ATOM 1354 N N . SER A 1 170 ? -10.574 -8.923 27.665 1.00 96.75 170 SER A N 1
ATOM 1355 C CA . SER A 1 170 ? -11.994 -8.718 27.420 1.00 96.75 170 SER A CA 1
ATOM 1356 C C . SER A 1 170 ? -12.630 -8.049 28.637 1.00 96.75 170 SER A C 1
ATOM 1358 O O . SER A 1 170 ? -12.268 -8.311 29.783 1.00 96.75 170 SER A O 1
ATOM 1360 N N . ASP A 1 171 ? -13.575 -7.152 28.384 1.00 97.19 171 ASP A N 1
ATOM 1361 C CA . ASP A 1 171 ? -14.375 -6.523 29.430 1.00 97.19 171 ASP A CA 1
ATOM 1362 C C . ASP A 1 171 ? -15.850 -6.628 29.026 1.00 97.19 171 ASP A C 1
ATOM 1364 O O . ASP A 1 171 ? -16.254 -5.996 28.046 1.00 97.19 171 ASP A O 1
ATOM 1368 N N . PRO A 1 172 ? -16.669 -7.418 29.746 1.00 96.69 172 PRO A N 1
ATOM 1369 C CA . PRO A 1 172 ? -18.097 -7.559 29.463 1.00 96.69 172 PRO A CA 1
ATOM 1370 C C . PRO A 1 172 ? -18.876 -6.237 29.488 1.00 96.69 172 PRO A C 1
ATOM 1372 O O . PRO A 1 172 ? -19.942 -6.154 28.880 1.00 96.69 172 PRO A O 1
ATOM 1375 N N . ASN A 1 173 ? -18.354 -5.214 30.173 1.00 96.69 173 ASN A N 1
ATOM 1376 C CA . ASN A 1 173 ? -18.959 -3.887 30.277 1.00 96.69 173 ASN A CA 1
ATOM 1377 C C . ASN A 1 173 ? -18.369 -2.882 29.275 1.00 96.69 173 ASN A C 1
ATOM 1379 O O . ASN A 1 173 ? -18.810 -1.726 29.232 1.00 96.69 173 ASN A O 1
ATOM 1383 N N . ALA A 1 174 ? -17.373 -3.282 28.477 1.00 95.00 174 ALA A N 1
ATOM 1384 C CA . ALA A 1 174 ? -16.821 -2.409 27.458 1.00 95.00 174 ALA A CA 1
ATOM 1385 C C . ALA A 1 174 ? -17.870 -2.134 26.381 1.00 95.00 174 ALA A C 1
ATOM 1387 O O . ALA A 1 174 ? -18.600 -3.009 25.913 1.00 95.00 174 ALA A O 1
ATOM 1388 N N . SER A 1 175 ? -17.939 -0.874 25.983 1.00 92.00 175 SER A N 1
ATOM 1389 C CA . SER A 1 175 ? -18.873 -0.391 24.974 1.00 92.00 175 SER A CA 1
ATOM 1390 C C . SER A 1 175 ? -18.215 0.732 24.199 1.00 92.00 175 SER A C 1
ATOM 1392 O O . SER A 1 175 ? -17.113 1.167 24.524 1.00 92.00 175 SER A O 1
ATOM 1394 N N . ILE A 1 176 ? -18.904 1.284 23.207 1.00 87.06 176 ILE A N 1
ATOM 1395 C CA . ILE A 1 176 ? -18.366 2.459 22.528 1.00 87.06 176 ILE A CA 1
ATOM 1396 C C . ILE A 1 176 ? -18.242 3.693 23.444 1.00 87.06 176 ILE A C 1
ATOM 1398 O O . ILE A 1 176 ? -17.411 4.566 23.213 1.00 87.06 176 ILE A O 1
ATOM 1402 N N . TYR A 1 177 ? -19.035 3.766 24.513 1.00 87.44 177 TYR A N 1
ATOM 1403 C CA . TYR A 1 177 ? -18.940 4.853 25.491 1.00 87.44 177 TYR A CA 1
ATOM 1404 C C . TYR A 1 177 ? -17.888 4.587 26.574 1.00 87.44 177 TYR A C 1
ATOM 1406 O O . TYR A 1 177 ? -17.523 5.506 27.303 1.00 87.44 177 TYR A O 1
ATOM 1414 N N . ASN A 1 178 ? -17.403 3.347 26.664 1.00 90.75 178 ASN A N 1
ATOM 1415 C CA . ASN A 1 178 ? -16.336 2.911 27.556 1.00 90.75 178 ASN A CA 1
ATOM 1416 C C . ASN A 1 178 ? -15.419 1.915 26.815 1.00 90.75 178 ASN A C 1
ATOM 1418 O O . ASN A 1 178 ? -15.488 0.708 27.073 1.00 90.75 178 ASN A O 1
ATOM 1422 N N . PRO A 1 179 ? -14.646 2.378 25.815 1.00 93.94 179 PRO A N 1
ATOM 1423 C CA . PRO A 1 179 ? -13.817 1.493 25.010 1.00 93.94 179 PRO A CA 1
ATOM 1424 C C . PRO A 1 179 ? -12.611 1.002 25.814 1.00 93.94 179 PRO A C 1
ATOM 1426 O O . PRO A 1 179 ? -11.962 1.776 26.518 1.00 93.94 179 PRO A O 1
ATOM 1429 N N . ASN A 1 180 ? -12.254 -0.273 25.664 1.00 95.38 180 ASN A N 1
ATOM 1430 C CA . ASN A 1 180 ? -11.057 -0.844 26.288 1.00 95.38 180 ASN A CA 1
ATOM 1431 C C . ASN A 1 180 ? -9.837 -0.870 25.347 1.00 95.38 180 ASN A C 1
ATOM 1433 O O . ASN A 1 180 ? -8.730 -1.178 25.802 1.00 95.38 180 ASN A O 1
ATOM 1437 N N . PHE A 1 181 ? -9.993 -0.466 24.081 1.00 96.50 181 PHE A N 1
ATOM 1438 C CA . PHE A 1 181 ? -8.940 -0.507 23.068 1.00 96.50 181 PHE A CA 1
ATOM 1439 C C . PHE A 1 181 ? -8.904 0.744 22.181 1.00 96.50 181 PHE A C 1
ATOM 1441 O O . PHE A 1 181 ? -9.947 1.268 21.789 1.00 96.50 181 PHE A O 1
ATOM 1448 N N . ASP A 1 182 ? -7.701 1.179 21.808 1.00 95.94 182 ASP A N 1
ATOM 1449 C CA . ASP A 1 182 ? -7.474 2.197 20.789 1.00 95.94 182 ASP A CA 1
ATOM 1450 C C . ASP A 1 182 ? -6.292 1.844 19.879 1.00 95.94 182 ASP A C 1
ATOM 1452 O O . ASP A 1 182 ? -5.421 1.035 20.207 1.00 95.94 182 ASP A O 1
ATOM 1456 N N . ALA A 1 183 ? -6.310 2.418 18.684 1.00 97.06 183 ALA A N 1
ATOM 1457 C CA . ALA A 1 183 ? -5.270 2.249 17.684 1.00 97.06 183 ALA A CA 1
ATOM 1458 C C . ALA A 1 183 ? -5.152 3.513 16.840 1.00 97.06 183 ALA A C 1
ATOM 1460 O O . ALA A 1 183 ? -6.081 4.327 16.768 1.00 97.06 183 ALA A O 1
ATOM 1461 N N . GLN A 1 184 ? -4.007 3.665 16.184 1.00 96.50 184 GLN A N 1
ATOM 1462 C CA . GLN A 1 184 ? -3.810 4.729 15.218 1.00 96.50 184 GLN A CA 1
ATOM 1463 C C . GLN A 1 184 ? -2.886 4.323 14.079 1.00 96.50 184 GLN A C 1
ATOM 1465 O O . GLN A 1 184 ? -2.035 3.452 14.242 1.00 96.50 184 GLN A O 1
ATOM 1470 N N . PHE A 1 185 ? -3.009 5.001 12.943 1.00 96.94 185 PHE A N 1
ATOM 1471 C CA . PHE A 1 185 ? -2.009 4.945 11.880 1.00 96.94 185 PHE A CA 1
ATOM 1472 C C . PHE A 1 185 ? -1.965 6.256 11.097 1.00 96.94 185 PHE A C 1
ATOM 1474 O O . PHE A 1 185 ? -2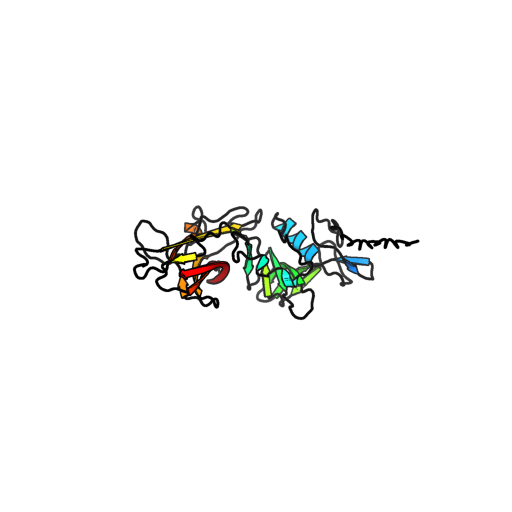.860 7.099 11.201 1.00 96.94 185 PHE A O 1
ATOM 1481 N N . LYS A 1 186 ? -0.914 6.417 10.298 1.00 95.94 186 LYS A N 1
ATOM 1482 C CA . LYS A 1 186 ? -0.756 7.490 9.316 1.00 95.94 186 LYS A CA 1
ATOM 1483 C C . LYS A 1 186 ? -0.475 6.902 7.944 1.00 95.94 186 LYS A C 1
ATOM 1485 O O . LYS A 1 186 ? 0.005 5.772 7.814 1.00 95.94 186 LYS A O 1
ATOM 1490 N N . VAL A 1 187 ? -0.709 7.708 6.922 1.00 95.69 187 VAL A N 1
ATOM 1491 C CA . VAL A 1 187 ? -0.288 7.431 5.550 1.00 95.69 187 VAL A CA 1
ATOM 1492 C C . VAL A 1 187 ? 0.697 8.514 5.130 1.00 95.69 187 VAL A C 1
ATOM 1494 O O . VAL A 1 187 ? 0.404 9.695 5.285 1.00 95.69 187 VAL A O 1
ATOM 1497 N N . LYS A 1 188 ? 1.863 8.126 4.607 1.00 95.81 188 LYS A N 1
ATOM 1498 C CA . LYS A 1 188 ? 2.897 9.045 4.117 1.00 95.81 188 LYS A CA 1
ATOM 1499 C C . LYS A 1 188 ? 3.130 8.868 2.630 1.00 95.81 188 LYS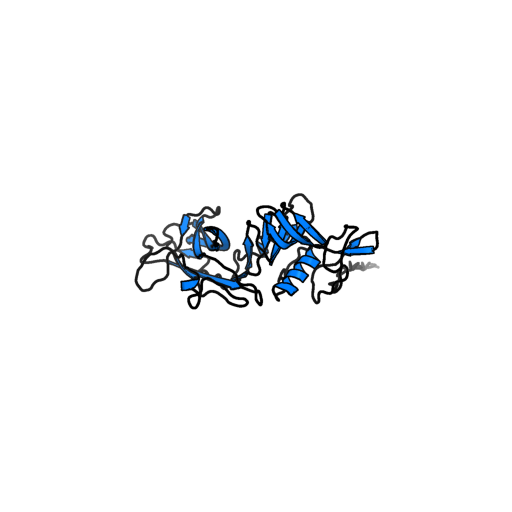 A C 1
ATOM 1501 O O . LYS A 1 188 ? 3.450 7.765 2.184 1.00 95.81 188 LYS A O 1
ATOM 1506 N N . ASN A 1 189 ? 3.048 9.967 1.893 1.00 96.38 189 ASN A N 1
ATOM 1507 C CA . ASN A 1 189 ? 3.533 10.049 0.528 1.00 96.38 189 ASN A CA 1
ATOM 1508 C C . ASN A 1 189 ? 5.058 10.198 0.572 1.00 96.38 189 ASN A C 1
ATOM 1510 O O . ASN A 1 189 ? 5.591 11.182 1.079 1.00 96.38 189 ASN A O 1
ATOM 1514 N N . ILE A 1 190 ? 5.770 9.186 0.087 1.00 96.25 190 ILE A N 1
ATOM 1515 C CA . ILE A 1 190 ? 7.240 9.175 0.093 1.00 96.25 190 ILE A CA 1
ATOM 1516 C C . ILE A 1 190 ? 7.834 9.736 -1.198 1.00 96.25 190 ILE A C 1
ATOM 1518 O O . ILE A 1 190 ? 9.053 9.758 -1.335 1.00 96.25 190 ILE A O 1
ATOM 1522 N N . THR A 1 191 ? 6.996 10.145 -2.150 1.00 96.50 191 THR A N 1
ATOM 1523 C CA . THR A 1 191 ? 7.471 10.764 -3.385 1.00 96.50 191 THR A CA 1
ATOM 1524 C C . THR A 1 191 ? 7.862 12.221 -3.147 1.00 96.50 191 THR A C 1
ATOM 1526 O O . THR A 1 191 ? 7.348 12.851 -2.229 1.00 96.50 191 THR A O 1
ATOM 1529 N N . ASN A 1 192 ? 8.726 12.785 -3.988 1.00 94.25 192 ASN A N 1
ATOM 1530 C CA . ASN A 1 192 ? 9.108 14.196 -3.901 1.00 94.25 192 ASN A CA 1
ATOM 1531 C C . ASN A 1 192 ? 8.010 15.144 -4.400 1.00 94.25 192 ASN A C 1
ATOM 1533 O O . ASN A 1 192 ? 7.898 16.260 -3.907 1.00 94.25 192 ASN A O 1
ATOM 1537 N N . SER A 1 193 ? 7.226 14.730 -5.399 1.00 90.06 193 SER A N 1
ATOM 1538 C CA . SER A 1 193 ? 6.319 15.644 -6.106 1.00 90.06 193 SER A CA 1
ATOM 1539 C C . SER A 1 193 ? 5.023 15.019 -6.615 1.00 90.06 193 SER A C 1
ATOM 1541 O O . SER A 1 193 ? 4.140 15.761 -7.030 1.00 90.06 193 SER A O 1
ATOM 1543 N N . THR A 1 194 ? 4.873 13.688 -6.608 1.00 92.12 194 THR A N 1
ATOM 1544 C CA . THR A 1 194 ? 3.668 13.041 -7.150 1.00 92.12 194 THR A CA 1
ATOM 1545 C C . THR A 1 194 ? 2.569 13.049 -6.089 1.00 92.12 194 THR A C 1
ATOM 1547 O O . THR A 1 194 ? 2.712 12.354 -5.083 1.00 92.12 194 THR A O 1
ATOM 1550 N N . PRO A 1 195 ? 1.471 13.802 -6.264 1.00 92.88 195 PRO A N 1
ATOM 1551 C CA . PRO A 1 195 ? 0.388 13.798 -5.292 1.00 92.88 195 PRO A CA 1
ATOM 1552 C C . PRO A 1 195 ? -0.393 12.483 -5.341 1.00 92.88 195 PRO A C 1
ATOM 1554 O O . PRO A 1 195 ? -0.551 11.876 -6.402 1.00 92.88 195 PRO A O 1
ATOM 1557 N N . TYR A 1 196 ? -0.945 12.081 -4.197 1.00 93.19 196 TYR A N 1
ATOM 1558 C CA . TYR A 1 196 ? -1.922 10.997 -4.125 1.00 93.19 196 TYR A CA 1
ATOM 1559 C C . TYR A 1 196 ? -3.265 11.492 -3.611 1.00 93.19 196 TYR A C 1
ATOM 1561 O O . TYR A 1 196 ? -3.345 12.346 -2.729 1.00 93.19 196 TYR A O 1
ATOM 1569 N N . TYR A 1 197 ? -4.323 10.897 -4.155 1.00 91.44 197 TYR A N 1
ATOM 1570 C CA . TYR A 1 197 ? -5.702 11.250 -3.862 1.00 91.44 197 TYR A CA 1
ATOM 1571 C C . TYR A 1 197 ? -6.434 10.026 -3.329 1.00 91.44 197 TYR A C 1
ATOM 1573 O O . TYR A 1 197 ? -6.486 8.974 -3.972 1.00 91.44 197 TYR A O 1
ATOM 1581 N N . PHE A 1 198 ? -7.041 10.172 -2.161 1.00 90.12 198 PHE A N 1
ATOM 1582 C CA . PHE A 1 198 ? -7.932 9.177 -1.584 1.00 90.12 198 PHE A CA 1
ATOM 1583 C C . PHE A 1 198 ? -9.052 9.887 -0.826 1.00 90.12 198 PHE A C 1
ATOM 1585 O O . PHE A 1 198 ? -8.898 11.011 -0.352 1.00 90.12 198 PHE A O 1
ATOM 1592 N N . ARG A 1 199 ? -10.215 9.241 -0.757 1.00 90.00 199 ARG A N 1
ATOM 1593 C CA . ARG A 1 199 ? -11.417 9.791 -0.125 1.00 90.00 199 ARG A CA 1
ATOM 1594 C C . ARG A 1 199 ? -11.335 9.689 1.383 1.00 90.00 199 ARG A C 1
ATOM 1596 O O . ARG A 1 199 ? -11.615 10.666 2.071 1.00 90.00 199 ARG A O 1
ATOM 1603 N N . ASN A 1 200 ? -10.982 8.502 1.878 1.00 93.62 200 ASN A N 1
ATOM 1604 C CA . ASN A 1 200 ? -11.049 8.202 3.299 1.00 93.62 200 ASN A CA 1
ATOM 1605 C C . ASN A 1 200 ? -9.891 7.339 3.792 1.00 93.62 200 ASN A C 1
ATOM 1607 O O . ASN A 1 200 ? -9.352 6.522 3.045 1.00 93.62 200 ASN A O 1
ATOM 1611 N N . LEU A 1 201 ? -9.596 7.477 5.080 1.00 94.69 201 LEU A N 1
ATOM 1612 C CA . LEU A 1 201 ? -8.799 6.548 5.870 1.00 94.69 201 LEU A CA 1
ATOM 1613 C C . LEU A 1 201 ? -9.667 5.973 6.990 1.00 94.69 201 LEU A C 1
ATOM 1615 O O . LEU A 1 201 ? -10.508 6.684 7.543 1.00 94.69 201 LEU A O 1
ATOM 1619 N N . ALA A 1 202 ? -9.474 4.697 7.316 1.00 96.06 202 ALA A N 1
ATOM 1620 C CA . ALA A 1 202 ? -10.226 4.045 8.381 1.00 96.06 202 ALA A CA 1
ATOM 1621 C C . ALA A 1 202 ? -9.435 2.947 9.092 1.00 96.06 202 ALA A C 1
ATOM 1623 O O . ALA A 1 202 ? -8.493 2.377 8.538 1.00 96.06 202 ALA A O 1
ATOM 1624 N N . LEU A 1 203 ? -9.863 2.643 10.316 1.00 97.12 203 LEU A N 1
ATOM 1625 C CA . LEU A 1 203 ? -9.473 1.453 11.064 1.00 97.12 203 LEU A CA 1
ATOM 1626 C C . LEU A 1 203 ? -10.689 0.541 11.228 1.00 97.12 203 LEU A C 1
ATOM 1628 O O . LEU A 1 203 ? -11.782 1.015 11.536 1.00 97.12 203 LEU A O 1
ATOM 1632 N N . ALA A 1 204 ? -10.490 -0.760 11.059 1.00 97.62 204 ALA A N 1
ATOM 1633 C CA . ALA A 1 204 ? -11.534 -1.767 11.209 1.00 97.62 204 ALA A CA 1
ATOM 1634 C C . ALA A 1 204 ? -11.062 -2.939 12.064 1.00 97.62 204 ALA A C 1
ATOM 1636 O O . ALA A 1 204 ? -9.865 -3.215 12.150 1.00 97.62 204 ALA A O 1
ATOM 1637 N N . VAL A 1 205 ? -12.018 -3.653 12.647 1.00 98.00 205 VAL A N 1
ATOM 1638 C CA . VAL A 1 205 ? -11.789 -4.924 13.329 1.00 98.00 205 VAL A CA 1
ATOM 1639 C C . VAL A 1 205 ? -12.189 -6.061 12.400 1.00 98.00 205 VAL A C 1
ATOM 1641 O O . VAL A 1 205 ? -13.257 -6.043 11.783 1.00 98.00 205 VAL A O 1
ATOM 1644 N N . HIS A 1 206 ? -11.311 -7.048 12.307 1.00 98.25 206 HIS A N 1
ATOM 1645 C CA . HIS A 1 206 ? -11.529 -8.308 11.611 1.00 98.25 206 HIS A CA 1
ATOM 1646 C C . HIS A 1 206 ? -11.342 -9.478 12.570 1.00 98.25 206 HIS A C 1
ATOM 1648 O O . HIS A 1 206 ? -10.673 -9.342 13.598 1.00 98.25 206 HIS A O 1
ATOM 1654 N N . ASP A 1 207 ? -11.905 -10.629 12.224 1.00 97.69 207 ASP A N 1
ATOM 1655 C CA . ASP A 1 207 ? -11.604 -11.880 12.916 1.00 97.69 207 ASP A CA 1
ATOM 1656 C C . ASP A 1 207 ? -10.219 -12.438 12.528 1.00 97.69 207 ASP A C 1
ATOM 1658 O O . ASP A 1 207 ? -9.490 -11.886 11.696 1.00 97.69 207 ASP A O 1
ATOM 1662 N N . SER A 1 208 ? -9.843 -13.564 13.136 1.00 95.19 208 SER A N 1
ATOM 1663 C CA . SER A 1 208 ? -8.563 -14.237 12.881 1.00 95.19 208 SER A CA 1
ATOM 1664 C C . SER A 1 208 ? -8.394 -14.775 11.455 1.00 95.19 208 SER A C 1
ATOM 1666 O O . SER A 1 208 ? -7.268 -15.001 11.003 1.00 95.19 208 SER A O 1
ATOM 1668 N N . GLN A 1 209 ? -9.498 -14.969 10.738 1.00 96.00 209 GLN A N 1
ATOM 1669 C CA . GLN A 1 209 ? -9.544 -15.434 9.358 1.00 96.00 209 GLN A CA 1
ATOM 1670 C C . GLN A 1 209 ? -9.445 -14.262 8.369 1.00 96.00 209 GLN A C 1
ATOM 1672 O O . GLN A 1 209 ? -9.198 -14.489 7.186 1.00 96.00 209 GLN A O 1
ATOM 1677 N N . GLY A 1 210 ? -9.542 -13.018 8.848 1.00 95.38 210 GLY A N 1
ATOM 1678 C CA . GLY A 1 210 ? -9.538 -11.815 8.017 1.00 95.38 210 GLY A CA 1
ATOM 1679 C C . GLY A 1 210 ? -10.917 -11.455 7.471 1.00 95.38 210 GLY A C 1
ATOM 1680 O O . GLY A 1 210 ? -11.002 -10.754 6.465 1.00 95.38 210 GLY A O 1
ATOM 1681 N N . ASN A 1 211 ? -11.994 -11.939 8.092 1.00 97.19 211 ASN A N 1
ATOM 1682 C CA . ASN A 1 211 ? -13.332 -11.459 7.779 1.00 97.19 211 ASN A CA 1
ATOM 1683 C C . ASN A 1 211 ? -13.587 -10.152 8.528 1.00 97.19 211 ASN A C 1
ATOM 1685 O O . ASN A 1 211 ? -13.359 -10.050 9.737 1.00 97.19 211 ASN A O 1
ATOM 1689 N N . TYR A 1 212 ? -14.118 -9.165 7.812 1.00 97.00 212 TYR A N 1
ATOM 1690 C CA . TYR A 1 212 ? -14.548 -7.902 8.396 1.00 97.00 212 TYR A CA 1
ATOM 1691 C C . TYR A 1 212 ? -15.645 -8.123 9.442 1.00 97.00 212 TY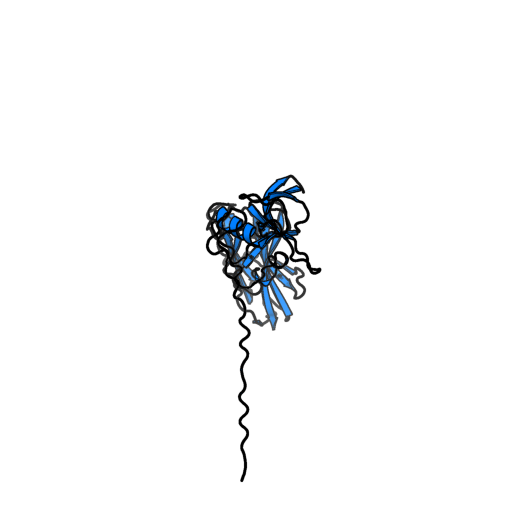R A C 1
ATOM 1693 O O . TYR A 1 212 ? -16.631 -8.808 9.173 1.00 97.00 212 TYR A O 1
ATOM 1701 N N . LEU A 1 213 ? -15.494 -7.486 10.605 1.00 96.06 213 LEU A N 1
ATOM 1702 C CA . LEU A 1 213 ? -16.517 -7.464 11.649 1.00 96.06 213 LEU A CA 1
ATOM 1703 C C . LEU A 1 213 ? -17.219 -6.106 11.692 1.00 96.06 213 LEU A C 1
ATOM 1705 O O . LEU A 1 213 ? -18.437 -6.037 11.546 1.00 96.06 213 LEU A O 1
ATOM 1709 N N . TYR A 1 214 ? -16.460 -5.028 11.903 1.00 94.94 214 TYR A N 1
ATOM 1710 C CA . TYR A 1 214 ? -16.984 -3.662 11.980 1.00 94.94 214 TYR A CA 1
ATOM 1711 C C . TYR A 1 214 ? -15.863 -2.625 11.845 1.00 94.94 214 TYR A C 1
ATOM 1713 O O . TYR A 1 214 ? -14.691 -2.913 12.101 1.00 94.94 214 TYR A O 1
ATOM 1721 N N . ASP A 1 215 ? -16.216 -1.396 11.475 1.00 95.00 215 ASP A N 1
ATOM 1722 C CA . ASP A 1 215 ? -15.293 -0.264 11.541 1.00 95.00 215 ASP A CA 1
ATOM 1723 C C . ASP A 1 215 ? -15.170 0.238 12.984 1.00 95.00 215 ASP A C 1
ATOM 1725 O O . ASP A 1 215 ? -16.146 0.311 13.738 1.00 95.00 215 ASP A O 1
ATOM 1729 N N . MET A 1 216 ? -13.944 0.581 13.383 1.00 95.19 216 MET A N 1
ATOM 1730 C CA . MET A 1 216 ? -13.692 1.228 14.669 1.00 95.19 216 MET A CA 1
ATOM 1731 C C . MET A 1 216 ? -14.361 2.607 14.690 1.00 95.19 216 MET A C 1
ATOM 1733 O O . MET A 1 216 ? -14.824 3.106 13.666 1.00 95.19 216 MET A O 1
ATOM 1737 N N . LYS A 1 217 ? -14.430 3.252 15.852 1.00 91.94 217 LYS A N 1
ATOM 1738 C CA . LYS A 1 217 ? -15.144 4.529 16.015 1.00 91.94 217 LYS A CA 1
ATOM 1739 C C . LYS A 1 217 ? -14.179 5.683 16.259 1.00 91.94 217 LYS A C 1
ATOM 1741 O O . LYS A 1 217 ? -13.114 5.469 16.843 1.00 91.94 217 LYS A O 1
ATOM 1746 N N . LYS A 1 218 ? -14.530 6.894 15.808 1.00 89.25 218 LYS A N 1
ATOM 1747 C CA . LYS A 1 218 ? -13.681 8.085 15.996 1.00 89.25 218 LYS A CA 1
ATOM 1748 C C . LYS A 1 218 ? -13.413 8.309 17.484 1.00 89.25 218 LYS A C 1
ATOM 1750 O O . LYS A 1 218 ? -14.331 8.252 18.303 1.00 89.25 218 LYS A O 1
ATOM 1755 N N . PHE A 1 219 ? -12.158 8.587 17.837 1.00 76.75 219 PHE A N 1
ATOM 1756 C CA . PHE A 1 219 ? -11.826 9.033 19.188 1.00 76.75 219 PHE A CA 1
ATOM 1757 C C . PHE A 1 219 ? -12.194 10.514 19.341 1.00 76.75 219 PHE A C 1
ATOM 1759 O O . PHE A 1 219 ? -11.373 11.398 19.107 1.00 76.75 219 PHE A O 1
ATOM 1766 N N . GLU A 1 220 ? -13.442 10.792 19.715 1.00 76.38 220 GLU A N 1
ATOM 1767 C CA . GLU A 1 220 ? -13.879 12.139 20.080 1.00 76.38 220 GLU A CA 1
ATOM 1768 C C . GLU A 1 220 ? -14.167 12.220 21.583 1.00 76.38 220 GLU A C 1
ATOM 1770 O O . GLU A 1 220 ? -15.034 11.516 22.104 1.00 76.38 220 GLU A O 1
ATOM 1775 N N . TYR A 1 221 ? -13.518 13.162 22.278 1.00 58.66 221 TYR A N 1
ATOM 1776 C CA . TYR A 1 221 ? -13.849 13.513 23.670 1.00 58.66 221 TYR A CA 1
ATOM 1777 C C . TYR A 1 221 ? -15.333 13.912 23.847 1.00 58.66 221 TYR A C 1
ATOM 1779 O O . TYR A 1 221 ? -15.861 13.872 24.956 1.00 58.66 221 TYR A O 1
ATOM 1787 N N . SER A 1 222 ? -16.019 14.266 22.753 1.00 53.22 222 SER A N 1
ATOM 1788 C CA . SER A 1 222 ? -17.409 14.737 22.697 1.00 53.22 222 SER A CA 1
ATOM 1789 C C . SER A 1 222 ? -18.483 13.629 22.772 1.00 53.22 222 SER A C 1
ATOM 1791 O O . SER A 1 222 ? -19.672 13.942 22.709 1.00 53.22 222 SER A O 1
ATOM 1793 N N . LYS A 1 223 ? -18.106 12.346 22.925 1.00 55.38 223 LYS A N 1
ATOM 1794 C CA . LYS A 1 223 ? -19.016 11.174 22.973 1.00 55.38 223 LYS A CA 1
ATOM 1795 C C . LYS A 1 223 ? -19.789 10.866 21.675 1.00 55.38 223 LYS A C 1
ATOM 1797 O O . LYS A 1 223 ? -20.773 10.122 21.716 1.00 55.38 223 LYS A O 1
ATOM 1802 N N . ARG A 1 224 ? -19.381 11.382 20.510 1.00 53.75 224 ARG A N 1
ATOM 1803 C CA . ARG A 1 224 ? -20.014 11.024 19.225 1.00 53.75 224 ARG A CA 1
ATOM 1804 C C . ARG A 1 224 ? -19.401 9.745 18.643 1.00 53.75 224 ARG A C 1
ATOM 1806 O O . ARG A 1 224 ? -18.313 9.752 18.086 1.00 53.75 224 ARG A O 1
ATOM 1813 N N . ALA A 1 225 ? -20.144 8.643 18.744 1.00 62.38 225 ALA A N 1
ATOM 1814 C CA . ALA A 1 225 ? -19.785 7.301 18.268 1.00 62.38 225 ALA A CA 1
ATOM 1815 C C . ALA A 1 225 ? -19.924 7.119 16.737 1.00 62.38 225 ALA A C 1
ATOM 1817 O O . ALA A 1 225 ? -20.522 6.143 16.274 1.00 62.38 225 ALA A O 1
ATOM 1818 N N . SER A 1 226 ? -19.424 8.065 15.938 1.00 77.56 226 SER A N 1
ATOM 1819 C CA . SER A 1 226 ? -19.392 7.887 14.480 1.00 77.56 226 SER A CA 1
ATOM 1820 C C . SER A 1 226 ? -18.284 6.909 14.073 1.00 77.56 226 SER A C 1
ATOM 1822 O O . SER A 1 226 ? -17.299 6.734 14.799 1.00 77.56 226 SER A O 1
ATOM 1824 N N . ASP A 1 227 ? -18.461 6.232 12.936 1.00 82.00 227 ASP A N 1
ATOM 1825 C CA . ASP A 1 227 ? -17.420 5.365 12.378 1.00 82.00 227 ASP A CA 1
ATOM 1826 C C . ASP A 1 227 ? -16.137 6.164 12.137 1.00 82.00 227 ASP A C 1
ATOM 1828 O O . ASP A 1 227 ? -16.183 7.321 11.712 1.00 82.00 227 ASP A O 1
ATOM 1832 N N . ALA A 1 228 ? -14.989 5.533 12.392 1.00 79.00 228 ALA A N 1
ATOM 1833 C CA . ALA A 1 228 ? -13.637 6.059 12.213 1.00 79.00 228 ALA A CA 1
ATOM 1834 C C . ALA A 1 228 ? -13.256 6.192 10.735 1.00 79.00 228 ALA A C 1
ATOM 1836 O O . ALA A 1 228 ? -12.167 5.804 10.324 1.00 79.00 228 ALA A O 1
ATOM 1837 N N . ILE A 1 229 ? -14.169 6.721 9.932 1.00 85.00 229 ILE A N 1
ATOM 1838 C CA . ILE A 1 229 ? -13.983 7.031 8.527 1.00 85.00 229 ILE A CA 1
ATOM 1839 C C . ILE A 1 229 ? -13.632 8.510 8.472 1.00 85.00 229 ILE A C 1
ATOM 1841 O O . ILE A 1 229 ? -14.486 9.386 8.620 1.00 85.00 229 ILE A O 1
ATOM 1845 N N . TYR A 1 230 ? -12.346 8.775 8.310 1.00 81.25 230 TYR A N 1
ATOM 1846 C CA . TYR A 1 230 ? -11.804 10.119 8.224 1.00 81.25 230 TYR A CA 1
ATOM 1847 C C . TYR A 1 230 ? -11.649 10.505 6.764 1.00 81.25 230 TYR A C 1
ATOM 1849 O O . TYR A 1 230 ? -11.119 9.716 5.981 1.00 81.25 230 TYR A O 1
ATOM 1857 N N . THR A 1 231 ? -12.093 11.689 6.365 1.00 81.25 231 THR A N 1
ATOM 1858 C CA . THR A 1 231 ? -11.686 12.267 5.083 1.00 81.25 231 THR A CA 1
ATOM 1859 C C . THR A 1 231 ? -10.243 12.751 5.177 1.00 81.25 231 THR A C 1
ATOM 1861 O O . THR A 1 231 ? -9.746 13.075 6.255 1.00 81.25 231 THR A O 1
ATOM 1864 N N . LEU A 1 232 ? -9.547 12.842 4.044 1.00 74.69 232 LEU A N 1
ATOM 1865 C CA . LEU A 1 232 ? -8.215 13.448 4.061 1.00 74.69 232 LEU A CA 1
ATOM 1866 C C . LEU A 1 232 ? -8.269 14.936 4.445 1.00 74.69 232 LEU A C 1
ATOM 1868 O O . LEU A 1 232 ? -7.344 15.420 5.081 1.00 74.69 232 LEU A O 1
ATOM 1872 N N . SER A 1 233 ? -9.368 15.639 4.162 1.00 76.12 233 SER A N 1
ATOM 1873 C CA . SER A 1 233 ? -9.545 17.030 4.589 1.00 76.12 233 SER A CA 1
ATOM 1874 C C . SER A 1 233 ? -9.698 17.183 6.108 1.00 76.12 233 SER A C 1
ATOM 1876 O O . SER A 1 233 ? -9.391 18.244 6.632 1.00 76.12 233 SER A O 1
ATOM 1878 N N . GLU A 1 234 ? -10.161 16.146 6.820 1.00 79.50 234 GLU A N 1
ATOM 1879 C CA . GLU A 1 234 ? -10.156 16.097 8.293 1.00 79.50 234 GLU A CA 1
ATOM 1880 C C . GLU A 1 234 ? -8.752 15.822 8.860 1.00 79.50 234 GLU A C 1
ATOM 1882 O O . GLU A 1 234 ? -8.504 16.066 10.039 1.00 79.50 234 GLU A O 1
ATOM 1887 N N . LEU A 1 235 ? -7.848 15.272 8.044 1.00 77.88 235 LEU A N 1
ATOM 1888 C CA . LEU A 1 235 ? -6.534 14.775 8.465 1.00 77.88 235 LEU A CA 1
ATOM 1889 C C . LEU A 1 235 ? -5.352 15.540 7.867 1.00 77.88 235 LEU A C 1
ATOM 1891 O O . LEU A 1 235 ? -4.205 15.266 8.208 1.00 77.88 235 LEU A O 1
ATOM 1895 N N . SER A 1 236 ? -5.596 16.456 6.954 1.00 70.25 236 SER A N 1
ATOM 1896 C CA . SER A 1 236 ? -4.607 17.357 6.372 1.00 70.25 236 SER A CA 1
ATOM 1897 C C . SER A 1 236 ? -5.127 18.779 6.536 1.00 70.25 236 SER A C 1
ATOM 1899 O O . SER A 1 236 ? -6.251 18.954 7.004 1.00 70.25 236 SER A O 1
ATOM 1901 N N . ASP A 1 237 ? -4.342 19.786 6.161 1.00 65.69 237 ASP A N 1
ATOM 1902 C CA . ASP A 1 237 ? -4.696 21.210 6.262 1.00 65.69 237 ASP A CA 1
ATOM 1903 C C . ASP A 1 237 ? -5.846 21.613 5.299 1.00 65.69 237 ASP A C 1
ATOM 1905 O O . ASP A 1 237 ? -5.724 22.534 4.496 1.00 65.69 237 ASP A O 1
ATOM 1909 N N . GLY A 1 238 ? -6.977 20.895 5.335 1.00 59.47 238 GLY A N 1
ATOM 1910 C CA . GLY A 1 238 ? -8.174 21.107 4.523 1.00 59.47 238 GLY A CA 1
ATOM 1911 C C . GLY A 1 238 ? -8.162 20.461 3.133 1.00 59.47 238 GLY A C 1
ATOM 1912 O O . GLY A 1 238 ? -9.106 20.672 2.372 1.00 59.47 238 GLY A O 1
ATOM 1913 N N . ASN A 1 239 ? -7.150 19.657 2.786 1.00 61.31 239 ASN A N 1
ATOM 1914 C CA . ASN A 1 239 ? -6.951 19.159 1.421 1.00 61.31 239 ASN A CA 1
ATOM 1915 C C . ASN A 1 239 ? -7.447 17.715 1.207 1.00 61.31 239 ASN A C 1
ATOM 1917 O O . ASN A 1 239 ? -7.425 16.868 2.092 1.00 61.31 239 ASN A O 1
ATOM 1921 N N . TYR A 1 240 ? -7.865 17.396 -0.021 1.00 73.69 240 TYR A N 1
ATOM 1922 C CA . TYR A 1 240 ? -8.154 16.016 -0.460 1.00 73.69 240 TYR A CA 1
ATOM 1923 C C . TYR A 1 240 ? -6.949 15.365 -1.157 1.00 73.69 240 TYR A C 1
ATOM 1925 O O . TYR A 1 240 ? -7.098 14.420 -1.935 1.00 73.69 240 TYR A O 1
ATOM 1933 N N . ILE A 1 241 ? -5.755 15.903 -0.905 1.00 86.75 241 ILE A N 1
ATOM 1934 C CA . ILE A 1 241 ? -4.511 15.578 -1.599 1.00 86.75 241 ILE A CA 1
ATOM 1935 C C . ILE A 1 241 ? -3.428 15.369 -0.551 1.00 86.75 241 ILE A C 1
ATOM 1937 O O . ILE A 1 241 ? -3.321 16.162 0.379 1.00 86.75 241 ILE A O 1
ATOM 1941 N N . LEU A 1 242 ? -2.637 14.312 -0.716 1.00 91.62 242 LEU A N 1
ATOM 1942 C CA . LEU A 1 242 ? -1.409 14.102 0.037 1.00 91.62 242 LEU A CA 1
ATOM 1943 C C . LEU A 1 242 ? -0.233 14.399 -0.897 1.00 91.62 242 LEU A C 1
ATOM 1945 O O . LEU A 1 242 ? 0.076 13.589 -1.781 1.00 91.62 242 LEU A O 1
ATOM 1949 N N . SER A 1 243 ? 0.381 15.569 -0.747 1.00 94.00 243 SER A N 1
ATOM 1950 C CA . SER A 1 243 ? 1.495 16.028 -1.585 1.00 94.00 243 SER A CA 1
ATOM 1951 C C . SER A 1 243 ? 2.764 15.220 -1.317 1.00 94.00 243 SER A C 1
ATOM 1953 O O . SER A 1 243 ? 2.857 14.479 -0.337 1.00 94.00 243 SER A O 1
ATOM 1955 N N . GLY A 1 244 ? 3.754 15.340 -2.204 1.00 94.75 244 GLY A N 1
ATOM 1956 C CA . GLY A 1 244 ? 5.044 14.678 -2.027 1.00 94.75 244 GLY A CA 1
ATOM 1957 C C . GLY A 1 244 ? 5.692 15.023 -0.680 1.00 94.75 244 GLY A C 1
ATOM 1958 O O . GLY A 1 244 ? 5.753 16.186 -0.296 1.00 94.75 244 GLY A O 1
ATOM 1959 N N . GLY A 1 245 ? 6.144 14.008 0.055 1.00 94.06 245 GLY A N 1
ATOM 1960 C CA . GLY A 1 245 ? 6.781 14.142 1.366 1.00 94.06 245 GLY A CA 1
ATOM 1961 C C . GLY A 1 245 ? 5.820 14.298 2.549 1.00 94.06 245 GLY A C 1
ATOM 1962 O O . GLY A 1 245 ? 6.245 14.085 3.690 1.00 94.06 245 GLY A O 1
ATOM 1963 N N . GLU A 1 246 ? 4.546 14.616 2.306 1.00 93.94 246 GLU A N 1
ATOM 1964 C CA . GLU A 1 246 ? 3.549 14.820 3.357 1.00 93.94 246 GLU A CA 1
ATOM 1965 C C . GLU A 1 246 ? 3.114 13.505 4.012 1.00 93.94 246 GLU A C 1
ATOM 1967 O O . GLU A 1 246 ? 3.111 12.424 3.410 1.00 93.94 246 GLU A O 1
ATOM 1972 N N . ALA A 1 247 ? 2.688 13.616 5.267 1.00 94.31 247 ALA A N 1
ATOM 1973 C CA . ALA A 1 247 ? 2.010 12.556 5.994 1.00 94.31 247 ALA A CA 1
ATOM 1974 C C . ALA A 1 247 ? 0.640 13.050 6.454 1.00 94.31 247 ALA A C 1
ATOM 1976 O O . ALA A 1 247 ? 0.495 14.204 6.853 1.00 94.31 247 ALA A O 1
ATOM 1977 N N . SER A 1 248 ? -0.356 12.166 6.427 1.00 92.62 248 SER A N 1
ATOM 1978 C CA . SER A 1 248 ? -1.642 12.449 7.047 1.00 92.62 248 SER A CA 1
ATOM 1979 C C . SER A 1 248 ? -1.462 12.660 8.551 1.00 92.62 248 SER A C 1
ATOM 1981 O O . SER A 1 248 ? -0.591 12.054 9.190 1.00 92.62 248 SER A O 1
ATOM 1983 N N . SER A 1 249 ? -2.365 13.427 9.149 1.00 87.25 249 SER A N 1
ATOM 1984 C CA . SER A 1 249 ? -2.601 13.353 10.588 1.00 87.25 249 SER A CA 1
ATOM 1985 C C . SER A 1 249 ? -2.987 11.924 10.983 1.00 87.25 249 SER A C 1
ATOM 1987 O O . SER A 1 249 ? -3.423 11.114 10.156 1.00 87.25 249 SER A O 1
ATOM 1989 N N . GLY A 1 250 ? -2.779 11.598 12.259 1.00 86.06 250 GLY A N 1
ATOM 1990 C CA . GLY A 1 250 ? -3.078 10.272 12.789 1.00 86.06 250 GLY A CA 1
ATOM 1991 C C . GLY A 1 250 ? -4.572 9.964 12.735 1.00 86.06 250 GLY A C 1
ATOM 1992 O O . GLY A 1 250 ? -5.379 10.678 13.326 1.00 86.06 250 GLY A O 1
ATOM 1993 N N . VAL A 1 251 ? -4.927 8.864 12.078 1.00 88.56 251 VAL A N 1
ATOM 1994 C CA . VAL A 1 251 ? -6.256 8.254 12.153 1.00 88.56 251 VAL A CA 1
ATOM 1995 C C . VAL A 1 251 ? -6.337 7.535 13.487 1.00 88.56 251 VAL A C 1
ATOM 1997 O O . VAL A 1 251 ? -5.820 6.428 13.593 1.00 88.56 251 VAL A O 1
ATOM 2000 N N . ARG A 1 252 ? -6.928 8.151 14.513 1.00 93.00 252 ARG A N 1
ATOM 2001 C CA . ARG A 1 252 ? -7.050 7.543 15.846 1.00 93.00 252 ARG A CA 1
ATOM 2002 C C . ARG A 1 252 ? -8.462 7.031 16.090 1.00 93.00 252 ARG A C 1
ATOM 2004 O O . ARG A 1 252 ? -9.408 7.809 16.081 1.00 93.00 252 ARG A O 1
ATOM 2011 N N . ALA A 1 253 ? -8.600 5.746 16.384 1.00 93.94 253 ALA A N 1
ATOM 2012 C CA . ALA A 1 253 ? -9.899 5.121 16.589 1.00 93.94 253 ALA A CA 1
ATOM 2013 C C . ALA A 1 253 ? -9.936 4.264 17.854 1.00 93.94 253 ALA A C 1
ATOM 2015 O O . ALA A 1 253 ? -8.908 3.767 18.316 1.00 93.94 253 ALA A O 1
ATOM 2016 N N . VAL A 1 254 ? -11.142 4.054 18.377 1.00 95.06 254 VAL A N 1
ATOM 2017 C CA . VAL A 1 254 ? -11.419 3.180 19.521 1.00 95.06 254 VAL A CA 1
ATOM 2018 C C . VAL A 1 254 ? -12.272 1.980 19.134 1.00 95.06 254 VAL A C 1
ATOM 2020 O O . VAL A 1 254 ? -13.079 2.035 18.203 1.00 95.06 254 VAL A O 1
ATOM 2023 N N . SER A 1 255 ? -12.102 0.897 19.886 1.00 95.62 255 SER A N 1
ATOM 2024 C CA . SER A 1 255 ? -12.927 -0.309 19.834 1.00 95.62 255 SER A CA 1
ATOM 2025 C C . SER A 1 255 ? -13.181 -0.826 21.251 1.00 95.62 255 SER A C 1
ATOM 2027 O O . SER A 1 255 ? -12.548 -0.398 22.220 1.00 95.62 255 SER A O 1
ATOM 2029 N N . TYR A 1 256 ? -14.118 -1.756 21.365 1.00 95.00 256 TYR A N 1
ATOM 2030 C CA . TYR A 1 256 ? -14.407 -2.477 22.590 1.00 95.00 256 TYR A CA 1
ATOM 2031 C C . TYR A 1 256 ? -14.464 -3.975 22.301 1.00 95.00 256 TYR A C 1
ATOM 2033 O O . TYR A 1 256 ? -15.020 -4.397 21.288 1.00 95.00 256 TYR A O 1
ATOM 2041 N N . PHE A 1 257 ? -13.885 -4.769 23.195 1.00 97.25 257 PHE A N 1
ATOM 2042 C CA . PHE A 1 257 ? -13.86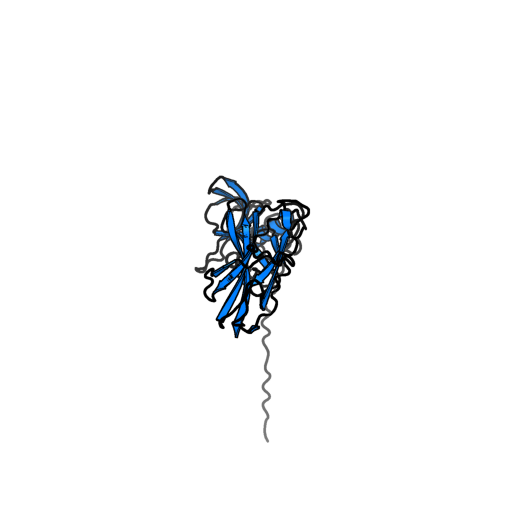8 -6.224 23.092 1.00 97.25 257 PHE A CA 1
ATOM 2043 C C . PHE A 1 257 ? -14.466 -6.834 24.357 1.00 97.25 257 PHE A C 1
ATOM 2045 O O . PHE A 1 257 ? -13.890 -6.722 25.438 1.00 97.25 257 PHE A O 1
ATOM 2052 N N . THR A 1 258 ? -15.621 -7.483 24.208 1.00 97.25 258 THR A N 1
ATOM 2053 C CA . THR A 1 258 ? -16.380 -8.107 25.308 1.00 97.25 258 THR A CA 1
ATOM 2054 C C . THR A 1 258 ? -16.187 -9.618 25.390 1.00 97.25 258 THR A C 1
ATOM 2056 O O . THR A 1 258 ? -16.689 -10.255 26.314 1.00 97.25 258 THR A O 1
ATOM 2059 N N . ARG A 1 259 ? -15.493 -10.212 24.412 1.00 96.75 259 ARG A N 1
ATOM 2060 C CA . ARG A 1 259 ? -15.269 -11.657 24.319 1.00 96.75 259 ARG A CA 1
ATOM 2061 C C . ARG A 1 259 ? -13.812 -11.967 23.979 1.00 96.75 259 ARG A C 1
ATOM 2063 O O . ARG A 1 259 ? -13.266 -11.304 23.089 1.00 96.75 259 ARG A O 1
ATOM 2070 N N . PRO A 1 260 ? -13.220 -12.992 24.614 1.00 97.75 260 PRO A N 1
ATOM 2071 C CA . PRO A 1 260 ? -11.905 -13.491 24.241 1.00 97.75 260 PRO A CA 1
ATOM 2072 C C . PRO A 1 260 ? -11.861 -13.941 22.776 1.00 97.75 260 PRO A C 1
ATOM 2074 O O . PRO A 1 260 ? -12.872 -14.377 22.219 1.00 97.75 260 PRO A O 1
ATOM 2077 N N . GLY A 1 261 ? -10.694 -13.842 22.147 1.00 97.75 261 GLY A N 1
ATOM 2078 C CA . GLY A 1 261 ? -10.508 -14.222 20.748 1.00 97.75 261 GLY A CA 1
ATOM 2079 C C . GLY A 1 261 ? -9.242 -13.651 20.118 1.00 97.75 261 GLY A C 1
ATOM 2080 O O . GLY A 1 261 ? -8.499 -12.893 20.737 1.00 97.75 261 GLY A O 1
ATOM 2081 N N . GLN A 1 262 ? -9.004 -14.025 18.865 1.00 98.38 262 GLN A N 1
ATOM 2082 C CA . GLN A 1 262 ? -7.945 -13.465 18.028 1.00 98.38 262 GLN A CA 1
ATOM 2083 C C . GLN A 1 262 ? -8.582 -12.538 16.994 1.00 98.38 262 GLN A C 1
ATOM 2085 O O . GLN A 1 262 ? -9.537 -12.931 16.319 1.00 98.38 262 GLN A O 1
ATOM 2090 N N . TYR A 1 263 ? -8.053 -11.326 16.873 1.00 98.38 263 TYR A N 1
ATOM 2091 C CA . TYR A 1 263 ? -8.598 -10.292 15.996 1.00 98.38 263 TYR A CA 1
ATOM 2092 C C . TYR A 1 263 ? -7.479 -9.598 15.230 1.00 98.38 263 TYR A C 1
ATOM 2094 O O . TYR A 1 263 ? -6.325 -9.591 15.664 1.00 98.38 263 TYR A O 1
ATOM 2102 N N . ARG A 1 264 ? -7.838 -8.952 14.119 1.00 98.31 264 ARG A N 1
ATOM 2103 C CA . ARG A 1 264 ? -6.942 -8.036 13.408 1.00 98.31 264 ARG A CA 1
ATOM 2104 C C . ARG A 1 264 ? -7.480 -6.624 13.452 1.00 98.31 264 ARG A C 1
ATOM 2106 O O . ARG A 1 264 ? -8.651 -6.383 13.161 1.00 98.31 264 ARG A O 1
ATOM 2113 N N . ILE A 1 265 ? -6.595 -5.687 13.748 1.00 98.25 265 ILE A N 1
ATOM 2114 C CA . ILE A 1 265 ? -6.840 -4.263 13.563 1.00 98.25 265 ILE A CA 1
ATOM 2115 C C . ILE A 1 265 ? -6.304 -3.892 12.192 1.00 98.25 265 ILE A C 1
ATOM 2117 O O . ILE A 1 265 ? -5.100 -3.963 11.967 1.00 98.25 265 ILE A O 1
ATOM 2121 N N . VAL A 1 266 ? -7.192 -3.533 11.271 1.00 98.12 266 VAL A N 1
ATOM 2122 C CA . VAL A 1 266 ? -6.875 -3.355 9.851 1.00 98.12 266 VAL A CA 1
ATOM 2123 C C . VAL A 1 266 ? -6.942 -1.880 9.482 1.00 98.12 266 VAL A C 1
ATOM 2125 O O . VAL A 1 266 ? -7.987 -1.244 9.628 1.00 98.12 266 VAL A O 1
ATOM 2128 N N . ALA A 1 267 ? -5.836 -1.347 8.966 1.00 97.62 267 ALA A N 1
ATOM 2129 C CA . ALA A 1 267 ? -5.776 -0.017 8.374 1.00 97.62 267 ALA A CA 1
ATOM 2130 C C . ALA A 1 267 ? -6.265 -0.072 6.923 1.00 97.62 267 ALA A C 1
ATOM 2132 O O . ALA A 1 267 ? -5.845 -0.936 6.145 1.00 97.62 267 ALA A O 1
ATOM 2133 N N . LYS A 1 268 ? -7.141 0.861 6.545 1.00 96.44 268 LYS A N 1
ATOM 2134 C CA . LYS A 1 268 ? -7.783 0.899 5.229 1.00 96.44 268 LYS A CA 1
ATOM 2135 C C . LYS A 1 268 ? -7.692 2.278 4.583 1.00 96.44 268 LYS A C 1
ATOM 2137 O O . LYS A 1 268 ? -7.794 3.302 5.259 1.00 96.44 268 LYS A O 1
ATOM 2142 N N . VAL A 1 269 ? -7.583 2.287 3.256 1.00 95.19 269 VAL A N 1
ATOM 2143 C CA . VAL A 1 269 ? -7.668 3.483 2.405 1.00 95.19 269 VAL A CA 1
ATOM 2144 C C . VAL A 1 269 ? -8.828 3.311 1.431 1.00 95.19 269 VAL A C 1
ATOM 2146 O O . VAL A 1 269 ? -8.929 2.270 0.779 1.00 95.19 269 VAL A O 1
ATOM 2149 N N . ARG A 1 270 ? -9.691 4.325 1.313 1.00 94.94 270 ARG A N 1
ATOM 2150 C CA . ARG A 1 270 ? -10.725 4.399 0.275 1.00 94.94 270 ARG A CA 1
ATOM 2151 C C . ARG A 1 270 ? -10.268 5.311 -0.846 1.00 94.94 270 ARG A C 1
ATOM 2153 O O . ARG A 1 270 ? -10.079 6.505 -0.624 1.00 94.94 270 ARG A O 1
ATOM 2160 N N . TRP A 1 271 ? -10.140 4.781 -2.050 1.00 92.38 271 TRP A N 1
ATOM 2161 C CA . TRP A 1 271 ? -9.657 5.534 -3.207 1.00 92.38 271 TRP A CA 1
ATOM 2162 C C . TRP A 1 271 ? -10.771 6.346 -3.884 1.00 92.38 271 TRP A C 1
ATOM 2164 O O . TRP A 1 271 ? -11.947 6.269 -3.515 1.00 92.38 271 TRP A O 1
ATOM 2174 N N . LEU A 1 272 ? -10.407 7.156 -4.884 1.00 91.19 272 LEU A N 1
ATOM 2175 C CA . LEU A 1 272 ? -11.362 7.985 -5.633 1.00 91.19 272 LEU A CA 1
ATOM 2176 C C . LEU A 1 272 ? -12.429 7.168 -6.377 1.00 91.19 272 LEU A C 1
ATOM 2178 O O . LEU A 1 272 ? -13.569 7.628 -6.484 1.00 91.19 272 LEU A O 1
ATOM 2182 N N . ASP A 1 273 ? -12.086 5.952 -6.799 1.00 90.50 273 ASP A N 1
ATOM 2183 C CA . ASP A 1 273 ? -12.986 4.969 -7.420 1.00 90.50 273 ASP A CA 1
ATOM 2184 C C . ASP A 1 273 ? -13.914 4.256 -6.413 1.00 90.50 273 ASP A C 1
ATOM 2186 O O . ASP A 1 273 ? -14.610 3.311 -6.768 1.00 90.50 273 ASP A O 1
ATOM 2190 N N . ASN A 1 274 ? -13.942 4.712 -5.154 1.00 91.56 274 ASN A N 1
ATOM 2191 C CA . ASN A 1 274 ? -14.691 4.148 -4.030 1.00 91.56 274 ASN A CA 1
ATOM 2192 C C . ASN A 1 274 ? -14.250 2.755 -3.562 1.00 91.56 274 ASN A C 1
ATOM 2194 O O . ASN A 1 274 ? -14.836 2.265 -2.590 1.00 91.56 274 ASN A O 1
ATOM 2198 N N . SER A 1 275 ? -13.223 2.153 -4.170 1.00 93.94 275 SER A N 1
ATOM 2199 C CA . SER A 1 275 ? -12.655 0.892 -3.693 1.00 93.94 275 SER A CA 1
ATOM 2200 C C . SER A 1 275 ? -11.955 1.081 -2.347 1.00 93.94 275 SER A C 1
ATOM 2202 O O . SER A 1 275 ? -11.314 2.105 -2.094 1.00 93.94 275 SER A O 1
ATOM 2204 N N . TRP A 1 276 ? -12.081 0.078 -1.479 1.00 94.31 276 TRP A N 1
ATOM 2205 C CA . TRP A 1 276 ? -11.317 -0.016 -0.242 1.00 94.31 276 TRP A CA 1
ATOM 2206 C C . TRP A 1 276 ? -10.113 -0.927 -0.445 1.00 94.31 276 TRP A C 1
ATOM 2208 O O . TRP A 1 276 ? -10.214 -1.986 -1.062 1.00 94.31 276 TRP A O 1
ATOM 2218 N N . THR A 1 277 ? -8.974 -0.527 0.104 1.00 94.75 277 THR A N 1
ATOM 2219 C CA . THR A 1 277 ? -7.763 -1.345 0.144 1.00 94.75 277 THR A CA 1
ATOM 2220 C C . THR A 1 277 ? -7.262 -1.437 1.569 1.00 94.75 277 THR A C 1
ATOM 2222 O O . THR A 1 277 ? -7.143 -0.425 2.259 1.00 94.75 277 THR A O 1
ATOM 2225 N N . GLU A 1 278 ? -6.953 -2.654 1.996 1.00 96.00 278 GLU A N 1
ATOM 2226 C CA . GLU A 1 278 ? -6.251 -2.907 3.246 1.00 96.00 278 GLU A CA 1
ATOM 2227 C C . GLU A 1 278 ? -4.770 -2.613 3.054 1.00 96.00 278 GLU A C 1
ATOM 2229 O O . GLU A 1 278 ? -4.120 -3.158 2.160 1.00 96.00 278 GLU A O 1
ATOM 2234 N N . VAL A 1 279 ? -4.244 -1.718 3.880 1.00 95.50 279 VAL A N 1
ATOM 2235 C CA . VAL A 1 279 ? -2.880 -1.194 3.729 1.00 95.50 279 VAL A CA 1
ATOM 2236 C C . VAL A 1 279 ? -1.928 -1.692 4.815 1.00 95.50 279 VAL A C 1
ATOM 2238 O O . VAL A 1 279 ? -0.715 -1.508 4.725 1.00 95.50 279 VAL A O 1
ATOM 2241 N N . GLY A 1 280 ? -2.469 -2.380 5.817 1.00 96.38 280 GLY A N 1
ATOM 2242 C CA . GLY A 1 280 ? -1.730 -3.041 6.881 1.00 96.38 280 GLY A CA 1
ATOM 2243 C C . GLY A 1 280 ? -2.675 -3.611 7.929 1.00 96.38 280 GLY A C 1
ATOM 2244 O O . GLY A 1 280 ? -3.852 -3.244 7.972 1.00 96.38 280 GLY A O 1
ATOM 2245 N N . TYR A 1 281 ? -2.149 -4.456 8.812 1.00 97.81 281 TYR A N 1
ATOM 2246 C CA . TYR A 1 281 ? -2.872 -4.887 10.003 1.00 97.81 281 TYR A CA 1
ATOM 2247 C C . TYR A 1 281 ? -1.942 -5.187 11.182 1.00 97.81 281 TYR A C 1
ATOM 2249 O O . TYR A 1 281 ? -0.753 -5.447 11.005 1.00 97.81 281 TYR A O 1
ATOM 2257 N N . GLN A 1 282 ? -2.506 -5.171 12.384 1.00 98.19 282 GLN A N 1
ATOM 2258 C CA . GLN A 1 282 ? -1.877 -5.618 13.625 1.00 98.19 282 GLN A CA 1
ATOM 2259 C C . GLN A 1 282 ? -2.763 -6.708 14.241 1.00 98.19 282 GLN A C 1
ATOM 2261 O O . GLN A 1 282 ? -3.947 -6.469 14.494 1.00 98.19 282 GLN A O 1
ATOM 2266 N N . ASP A 1 283 ? -2.211 -7.898 14.455 1.00 98.06 283 ASP A N 1
ATOM 2267 C CA . ASP A 1 283 ? -2.878 -8.986 15.164 1.00 98.06 283 ASP A CA 1
ATOM 2268 C C . ASP A 1 283 ? -2.898 -8.678 16.671 1.00 98.06 283 ASP A C 1
ATOM 2270 O O . ASP A 1 283 ? -1.898 -8.229 17.253 1.00 98.06 283 ASP A O 1
ATOM 2274 N N . ILE A 1 284 ? -4.042 -8.932 17.304 1.00 98.38 284 ILE A N 1
ATOM 2275 C CA . ILE A 1 284 ? -4.233 -8.800 18.749 1.00 98.38 284 ILE A CA 1
ATOM 2276 C C . ILE A 1 284 ? -4.930 -10.037 19.322 1.00 98.38 284 ILE A C 1
ATOM 2278 O O . ILE A 1 284 ? -5.793 -10.649 18.689 1.00 98.38 284 ILE A O 1
ATOM 2282 N N . THR A 1 285 ? -4.593 -10.363 20.565 1.00 98.56 285 THR A N 1
ATOM 2283 C CA . THR A 1 285 ? -5.259 -11.383 21.373 1.00 98.56 285 THR A CA 1
ATOM 2284 C C . THR A 1 285 ? -6.086 -10.715 22.466 1.00 98.56 285 THR A C 1
ATOM 2286 O O . THR A 1 285 ? -5.571 -9.909 23.241 1.00 98.56 285 THR A O 1
ATOM 2289 N N . VAL A 1 286 ? -7.357 -11.092 22.561 1.00 98.38 286 VAL A N 1
ATOM 2290 C CA . VAL A 1 286 ? -8.250 -10.724 23.661 1.00 98.38 286 VAL A CA 1
ATOM 2291 C C . VAL A 1 286 ? -8.391 -11.929 24.588 1.00 98.38 286 VAL A C 1
ATOM 2293 O O . VAL A 1 286 ? -8.747 -13.012 24.117 1.00 98.38 286 VAL A O 1
ATOM 2296 N N . GLN A 1 287 ? -8.097 -11.746 25.876 1.00 96.44 287 GLN A N 1
ATOM 2297 C CA . GLN A 1 287 ? -8.144 -12.787 26.914 1.00 96.44 287 GLN A CA 1
ATOM 2298 C C . GLN A 1 287 ? -9.365 -12.668 27.820 1.00 96.44 287 GLN A C 1
ATOM 2300 O O . GLN A 1 287 ? -9.861 -11.536 28.025 1.00 96.44 287 GLN A O 1
#

Secondary structure (DSSP, 8-state):
------------------PPP-SEETTEE-TT--SPPEE-TTS-EE-HHHHHHHHHHHHHSS-----S---SGGGTTSGGGSEESSS-EEEEESS--TTSEEEE--TTTS--EEEEEEEEETTEEEEEE--TT-S---TT-EEEEE----EEEEEEEEEEEEES-SEE---TT-BTTB-SEEEEEEEEE-SSS--EEEEEEEEEEEETT--EEEE-EE--TT----BSEEEHHHHTTS-SEE-TT-BPPPEEEEE---S-EEEEEEEEEEETTS-EEEEEEEEEEE-

Radius of gyration: 23.78 Å; chains: 1; bounding box: 75×68×58 Å

pLDDT: mean 86.66, std 14.44, range [39.47, 98.56]

InterPro domains:
  IPR007921 CHAP domain [PF05257] (43-131)
  IPR007921 CHAP domain [PS50911] (23-154)
  IPR038765 Papain-like cysteine peptidase superfamily [SSF54001] (35-140)

Sequence (287 aa):
MNIRQSFIWASVGLFASHVQAVNYCGGQTSINNPFECCTSAKGVEGNCTWFAWKKAKDVWGHALQLNDYPRHAYRWDVNTYKAINKTSGYIYRSTPTLNSVAIQDSRNGSLGHVAWVTNIDGTQLTVQEQNCESDNQYPNGIERNSNFFNSYLLGIRVQDFWVKAHQISSDPNASIYNPNFDAQFKVKNITNSTPYYFRNLALAVHDSQGNYLYDMKKFEYSKRASDAIYTLSELSDGNYILSGGEASSGVRAVSYFTRPGQYRIVAKVRWLDNSWTEVGYQDITVQ

Foldseek 3Di:
DDDDDDDDDDPPDPPPPPDDDDQDFQQDGDPPQRADWAAAPVRGIFAFSSLQQRLCCVFQVDGDPPVDDDSFLLCPPDPVQFQAQHQKHWFKDQDDDAQWWFWANDPPPDSTGIWHFHDDDPQKTWTFGTHNHDPDAHNRGDTDIDRRGGMTTAQKMKHRWDWPDQEAAADQPADLQRFRIKTKIKMWRQGQFDKFAFFWKFKFKFAPVRHTDGTFAAPDPVSDRHGLTDGQCNFDVNDRIRGHGRMTHMSMGTDHGNDWHKMKTWIWTQGPVRDIDTRYIHIHTYD

Organism: NCBI:txid2726988